Protein AF-J0DB60-F1 (afdb_monomer)

Nearest PDB structures (foldseek):
  7rto-assembly1_B  TM=2.222E-01  e=8.758E-01  Bluetongue virus (serotype 1 / isolate South Africa)
  5efi-assembly1_A  TM=2.006E-01  e=4.432E-01  Mus musculus
  4f7c-assembly1_A  TM=1.554E-01  e=3.337E-01  Bos taurus
  6tir-assembly1_A  TM=3.454E-01  e=7.154E+00  Homo sapiens
  5jdp-assembly1_A  TM=1.646E-01  e=2.575E+00  Homo sapiens

Structure (mmCIF, N/CA/C/O backbone):
data_AF-J0DB60-F1
#
_entry.id   AF-J0DB60-F1
#
loop_
_atom_site.group_PDB
_atom_site.id
_atom_site.type_symbol
_atom_site.label_atom_id
_atom_site.label_alt_id
_atom_site.label_comp_id
_atom_site.label_asym_id
_atom_site.label_entity_id
_atom_site.label_seq_id
_atom_site.pdbx_PDB_ins_code
_atom_site.Cartn_x
_atom_site.Cartn_y
_atom_site.Cartn_z
_atom_site.occupancy
_atom_site.B_iso_or_equiv
_atom_site.auth_seq_id
_atom_site.auth_comp_id
_atom_site.auth_asym_id
_atom_site.auth_atom_id
_atom_site.pdbx_PDB_model_num
ATOM 1 N N . MET A 1 1 ? 17.108 -10.908 -30.717 1.00 54.53 1 MET A N 1
ATOM 2 C CA . MET A 1 1 ? 16.671 -9.692 -30.003 1.00 54.53 1 MET A CA 1
ATOM 3 C C . MET A 1 1 ? 15.304 -9.874 -29.368 1.00 54.53 1 MET A C 1
ATOM 5 O O . MET A 1 1 ? 15.280 -9.860 -28.155 1.00 54.53 1 MET A O 1
ATOM 9 N N . LEU A 1 2 ? 14.248 -10.231 -30.114 1.00 53.31 2 LEU A N 1
ATOM 10 C CA . LEU A 1 2 ? 12.884 -10.436 -29.573 1.00 53.31 2 LEU A CA 1
ATOM 11 C C . LEU A 1 2 ? 12.760 -11.273 -28.276 1.00 53.31 2 LEU A C 1
ATOM 13 O O . LEU A 1 2 ? 11.864 -11.028 -27.481 1.00 53.31 2 LEU A O 1
ATOM 17 N N . GLY A 1 3 ? 13.632 -12.264 -28.049 1.00 56.34 3 GLY A N 1
ATOM 18 C CA . GLY A 1 3 ? 13.615 -13.074 -26.822 1.00 56.34 3 GLY A CA 1
ATOM 19 C C . GLY A 1 3 ? 14.187 -12.386 -25.571 1.00 56.34 3 GLY A C 1
ATOM 20 O O . GLY A 1 3 ? 13.764 -12.725 -24.473 1.00 56.34 3 GLY A O 1
ATOM 21 N N . LEU A 1 4 ? 15.113 -11.429 -25.727 1.00 59.81 4 LEU A N 1
ATOM 22 C CA . LEU A 1 4 ? 15.623 -10.610 -24.615 1.00 59.81 4 LEU A CA 1
ATOM 23 C C . LEU A 1 4 ? 14.549 -9.609 -24.169 1.00 59.81 4 LEU A C 1
ATOM 25 O O . LEU A 1 4 ? 14.253 -9.536 -22.983 1.00 59.81 4 LEU A O 1
ATOM 29 N N . ASP A 1 5 ? 13.854 -8.999 -25.132 1.00 69.94 5 ASP A N 1
ATOM 30 C CA . ASP A 1 5 ? 12.803 -8.011 -24.864 1.00 69.94 5 ASP A CA 1
ATOM 31 C C . ASP A 1 5 ? 11.635 -8.593 -24.034 1.00 69.94 5 ASP A C 1
ATOM 33 O O . ASP A 1 5 ? 11.020 -7.899 -23.227 1.00 69.94 5 ASP A O 1
ATOM 37 N N . GLY A 1 6 ? 11.326 -9.888 -24.189 1.00 78.75 6 GLY A N 1
ATOM 38 C CA . GLY A 1 6 ? 10.259 -10.549 -23.427 1.00 78.75 6 GLY A CA 1
ATOM 39 C C . GLY A 1 6 ? 10.580 -10.735 -21.940 1.00 78.75 6 GLY A C 1
ATOM 40 O O . GLY A 1 6 ? 9.697 -10.569 -21.094 1.00 78.75 6 GLY A O 1
ATOM 41 N N . ALA A 1 7 ? 11.837 -11.050 -21.610 1.00 80.50 7 ALA A N 1
ATOM 42 C CA . ALA A 1 7 ? 12.275 -11.184 -20.222 1.00 80.50 7 ALA A CA 1
ATOM 43 C C . ALA A 1 7 ? 12.234 -9.829 -19.499 1.00 80.50 7 ALA A C 1
ATOM 45 O O . ALA A 1 7 ? 11.812 -9.768 -18.346 1.00 80.50 7 ALA A O 1
ATOM 46 N N . ASP A 1 8 ? 12.570 -8.746 -20.201 1.00 78.75 8 ASP A N 1
ATOM 47 C CA . ASP A 1 8 ? 12.526 -7.383 -19.663 1.00 78.75 8 ASP A CA 1
ATOM 48 C C . ASP A 1 8 ? 11.110 -6.937 -19.359 1.00 78.75 8 ASP A C 1
ATOM 50 O O . ASP A 1 8 ? 10.836 -6.408 -18.283 1.00 78.75 8 ASP A O 1
ATOM 54 N N . VAL A 1 9 ? 10.191 -7.195 -20.292 1.00 84.19 9 VAL A N 1
ATOM 55 C CA . VAL A 1 9 ? 8.771 -6.901 -20.097 1.00 84.19 9 VAL A CA 1
ATOM 56 C C . VAL A 1 9 ? 8.244 -7.647 -18.875 1.00 84.19 9 VAL A C 1
ATOM 58 O O . VAL A 1 9 ? 7.569 -7.037 -18.050 1.00 84.19 9 VAL A O 1
ATOM 61 N N . ALA A 1 10 ? 8.589 -8.928 -18.709 1.00 87.69 10 ALA A N 1
ATOM 62 C CA . ALA A 1 10 ? 8.200 -9.691 -17.526 1.00 87.69 10 ALA A CA 1
ATOM 63 C C . ALA A 1 10 ? 8.826 -9.119 -16.240 1.00 87.69 10 ALA A C 1
ATOM 65 O O . ALA A 1 10 ? 8.129 -8.942 -15.241 1.00 87.69 10 ALA A O 1
ATOM 66 N N . TRP A 1 11 ? 10.118 -8.781 -16.260 1.00 87.62 11 TRP A N 1
ATOM 67 C CA . TRP A 1 11 ? 10.831 -8.247 -15.096 1.00 87.62 11 TRP A CA 1
ATOM 68 C C . TRP A 1 11 ? 10.251 -6.900 -14.645 1.00 87.62 11 TRP A C 1
ATOM 70 O O . TRP A 1 11 ? 9.947 -6.712 -13.461 1.00 87.62 11 TRP A O 1
ATOM 80 N N . ILE A 1 12 ? 10.038 -5.985 -15.595 1.00 87.50 12 ILE A N 1
ATOM 81 C CA . ILE A 1 12 ? 9.406 -4.679 -15.383 1.00 87.50 12 ILE A CA 1
ATOM 82 C C . ILE A 1 12 ? 7.962 -4.857 -14.923 1.00 87.50 12 ILE A C 1
ATOM 84 O O . ILE A 1 12 ? 7.533 -4.159 -14.008 1.00 87.50 12 ILE A O 1
ATOM 88 N N . TYR A 1 13 ? 7.215 -5.794 -15.510 1.00 90.12 13 TYR A N 1
ATOM 89 C CA . TYR A 1 13 ? 5.852 -6.094 -15.083 1.00 90.12 13 TYR A CA 1
ATOM 90 C C . TYR A 1 13 ? 5.815 -6.485 -13.606 1.00 90.12 13 TYR A C 1
ATOM 92 O O . TYR A 1 13 ? 5.066 -5.879 -12.848 1.00 90.12 13 TYR A O 1
ATOM 100 N N . TYR A 1 14 ? 6.658 -7.423 -13.165 1.00 90.94 14 TYR A N 1
ATOM 101 C CA . TYR A 1 14 ? 6.715 -7.813 -11.754 1.00 90.94 14 TYR A CA 1
ATOM 102 C C . TYR A 1 14 ? 7.201 -6.681 -10.849 1.00 90.94 14 TYR A C 1
ATOM 104 O O . TYR A 1 14 ? 6.702 -6.559 -9.735 1.00 90.94 14 TYR A O 1
ATOM 112 N N . TYR A 1 15 ? 8.120 -5.831 -11.319 1.00 88.69 15 TYR A N 1
ATOM 113 C CA . TYR A 1 15 ? 8.536 -4.630 -10.592 1.00 88.69 15 TYR A CA 1
ATOM 114 C C . TYR A 1 15 ? 7.350 -3.691 -10.366 1.00 88.69 15 TYR A C 1
ATOM 116 O O . TYR A 1 15 ? 6.965 -3.398 -9.237 1.00 88.69 15 TYR A O 1
ATOM 124 N N . VAL A 1 16 ? 6.720 -3.261 -11.452 1.00 87.75 16 VAL A N 1
ATOM 125 C CA . VAL A 1 16 ? 5.568 -2.366 -11.413 1.00 87.75 16 VAL A CA 1
ATOM 126 C C . VAL A 1 16 ? 4.448 -2.984 -10.585 1.00 87.75 16 VAL A C 1
ATOM 128 O O . VAL A 1 16 ? 3.897 -2.314 -9.718 1.00 87.75 16 VAL A O 1
ATOM 131 N N . HIS A 1 17 ? 4.140 -4.263 -10.799 1.00 88.38 17 HIS A N 1
ATOM 132 C CA . HIS A 1 17 ? 3.099 -4.974 -10.072 1.00 88.38 17 HIS A CA 1
ATOM 133 C C . HIS A 1 17 ? 3.394 -5.018 -8.571 1.00 88.38 17 HIS A C 1
ATOM 135 O O . HIS A 1 17 ? 2.557 -4.575 -7.797 1.00 88.38 17 HIS A O 1
ATOM 141 N N . ALA A 1 18 ? 4.586 -5.444 -8.150 1.00 86.81 18 ALA A N 1
ATOM 142 C CA . ALA A 1 18 ? 4.951 -5.527 -6.737 1.00 86.81 18 ALA A CA 1
ATOM 143 C C . ALA A 1 18 ? 4.997 -4.156 -6.037 1.00 86.81 18 ALA A C 1
ATOM 145 O O . ALA A 1 18 ? 4.586 -4.048 -4.883 1.00 86.81 18 ALA A O 1
ATOM 146 N N . GLY A 1 19 ? 5.441 -3.104 -6.735 1.00 83.69 19 GLY A N 1
ATOM 147 C CA . GLY A 1 19 ? 5.463 -1.739 -6.196 1.00 83.69 19 GLY A CA 1
ATOM 148 C C . GLY A 1 19 ? 4.087 -1.064 -6.137 1.00 83.69 19 GLY A C 1
ATOM 149 O O . GLY A 1 19 ? 3.893 -0.121 -5.375 1.00 83.69 19 GLY A O 1
ATOM 150 N N . THR A 1 20 ? 3.124 -1.533 -6.934 1.00 84.44 20 THR A N 1
ATOM 151 C CA . THR A 1 20 ? 1.757 -0.974 -7.004 1.00 84.44 20 THR A CA 1
ATOM 152 C C . THR A 1 20 ? 0.731 -1.834 -6.279 1.00 84.44 20 THR A C 1
ATOM 154 O O . THR A 1 20 ? -0.331 -1.333 -5.915 1.00 84.44 20 THR A O 1
ATOM 157 N N . HIS A 1 21 ? 1.067 -3.102 -6.035 1.00 84.62 21 HIS A N 1
ATOM 158 C CA . HIS A 1 21 ? 0.302 -4.115 -5.318 1.00 84.62 21 HIS A CA 1
ATOM 159 C C . HIS A 1 21 ? 1.184 -4.761 -4.235 1.00 84.62 21 HIS A C 1
ATOM 161 O O . HIS A 1 21 ? 1.531 -5.936 -4.344 1.00 84.62 21 HIS A O 1
ATOM 167 N N . PRO A 1 22 ? 1.552 -4.026 -3.167 1.00 79.25 22 PRO A N 1
ATOM 168 C CA . PRO A 1 22 ? 2.355 -4.563 -2.074 1.00 79.25 22 PRO A CA 1
ATOM 169 C C . PRO A 1 22 ? 1.744 -5.795 -1.401 1.00 79.25 22 PRO A C 1
ATOM 171 O O . PRO A 1 22 ? 2.489 -6.612 -0.880 1.00 79.25 22 PRO A O 1
ATOM 174 N N . ASN A 1 23 ? 0.421 -5.974 -1.472 1.00 83.56 23 ASN A N 1
ATOM 175 C CA . ASN A 1 23 ? -0.240 -7.186 -0.992 1.00 83.56 23 ASN A CA 1
ATOM 176 C C . ASN A 1 23 ? -1.147 -7.769 -2.085 1.00 83.56 23 ASN A C 1
ATOM 178 O O . ASN A 1 23 ? -1.659 -6.961 -2.866 1.00 83.56 23 ASN A O 1
ATOM 182 N N . PRO A 1 24 ? -1.448 -9.086 -2.101 1.00 84.38 24 PRO A N 1
ATOM 183 C CA . PRO A 1 24 ? -0.714 -10.102 -1.346 1.00 84.38 24 PRO A CA 1
ATOM 184 C C . PRO A 1 24 ? 0.738 -10.133 -1.820 1.00 84.38 24 PRO A C 1
ATOM 186 O O . PRO A 1 24 ? 1.010 -9.878 -2.997 1.00 84.38 24 PRO A O 1
ATOM 189 N N . ARG A 1 25 ? 1.670 -10.397 -0.908 1.00 82.94 25 ARG A N 1
ATOM 190 C CA . ARG A 1 25 ? 3.080 -10.432 -1.280 1.00 82.94 25 ARG A CA 1
ATO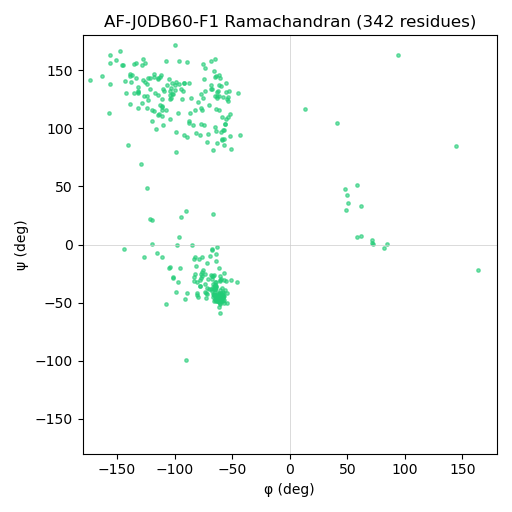M 191 C C . ARG A 1 25 ? 3.354 -11.632 -2.182 1.00 82.94 25 ARG A C 1
ATOM 193 O O . ARG A 1 25 ? 2.920 -12.751 -1.922 1.00 82.94 25 ARG A O 1
ATOM 200 N N . ILE A 1 26 ? 4.078 -11.384 -3.261 1.00 86.88 26 ILE A N 1
ATOM 201 C CA . ILE A 1 26 ? 4.636 -12.387 -4.166 1.00 86.88 26 ILE A CA 1
ATOM 202 C C . ILE A 1 26 ? 6.115 -12.604 -3.835 1.00 86.88 26 ILE A C 1
ATOM 204 O O . ILE A 1 26 ? 6.709 -11.836 -3.088 1.00 86.88 26 ILE A O 1
ATOM 208 N N . ALA A 1 27 ? 6.760 -13.606 -4.436 1.00 86.50 27 ALA A N 1
ATOM 209 C CA . ALA A 1 27 ? 8.173 -13.916 -4.175 1.00 86.50 27 ALA A CA 1
ATOM 210 C C . ALA A 1 27 ? 9.121 -12.699 -4.292 1.00 86.50 27 ALA A C 1
ATOM 212 O O . ALA A 1 27 ? 10.121 -12.619 -3.585 1.00 86.50 27 ALA A O 1
ATOM 213 N N . VAL A 1 28 ? 8.786 -11.734 -5.154 1.00 86.44 28 VAL A N 1
ATOM 214 C CA . VAL A 1 28 ? 9.570 -10.514 -5.401 1.00 86.44 28 VAL A CA 1
ATOM 215 C C . VAL A 1 28 ? 9.488 -9.493 -4.255 1.00 86.44 28 VAL A C 1
ATOM 217 O O . VAL A 1 28 ? 10.468 -8.804 -3.987 1.00 86.44 28 VAL A O 1
ATOM 220 N N . ASN A 1 29 ? 8.344 -9.388 -3.574 1.00 84.38 29 ASN A N 1
ATOM 221 C CA . ASN A 1 29 ? 8.111 -8.460 -2.457 1.00 84.38 29 ASN A CA 1
ATOM 222 C C . ASN A 1 29 ? 7.716 -9.181 -1.156 1.00 84.38 29 ASN A C 1
ATOM 224 O O . ASN A 1 29 ? 7.132 -8.566 -0.261 1.00 84.38 29 ASN A O 1
ATOM 228 N N . ALA A 1 30 ? 8.068 -10.469 -1.051 1.00 83.44 30 ALA A N 1
ATOM 229 C CA . ALA A 1 30 ? 7.851 -11.310 0.124 1.00 83.44 30 ALA A CA 1
ATOM 230 C C . ALA A 1 30 ? 8.449 -10.668 1.377 1.00 83.44 30 ALA A C 1
ATOM 232 O O . ALA A 1 30 ? 7.802 -10.623 2.414 1.00 83.44 30 ALA A O 1
ATOM 233 N N . THR A 1 31 ? 9.647 -10.097 1.240 1.00 83.00 31 THR A N 1
ATOM 234 C CA . THR A 1 31 ? 10.249 -9.214 2.236 1.00 83.00 31 THR A CA 1
ATOM 235 C C . THR A 1 31 ? 10.635 -7.897 1.581 1.00 83.00 31 THR A C 1
ATOM 237 O O . THR A 1 31 ? 10.895 -7.816 0.374 1.00 83.00 31 THR A O 1
ATOM 240 N N . HIS A 1 32 ? 10.730 -6.843 2.381 1.00 78.56 32 HIS A N 1
ATOM 241 C CA . HIS A 1 32 ? 11.179 -5.549 1.878 1.00 78.56 32 HIS A CA 1
ATOM 242 C C . HIS A 1 32 ? 12.644 -5.577 1.404 1.00 78.56 32 HIS A C 1
ATOM 244 O O . HIS A 1 32 ? 12.998 -4.931 0.416 1.00 78.56 32 HIS A O 1
ATOM 250 N N . GLN A 1 33 ? 13.496 -6.395 2.030 1.00 83.31 33 GLN A N 1
ATOM 251 C CA . GLN A 1 33 ? 14.867 -6.604 1.560 1.00 83.31 33 GLN A CA 1
ATOM 252 C C . GLN A 1 33 ? 14.914 -7.294 0.186 1.00 83.31 33 GLN A C 1
ATOM 254 O O . GLN A 1 33 ? 15.735 -6.918 -0.660 1.00 83.31 33 GLN A O 1
ATOM 259 N N . ALA A 1 34 ? 14.021 -8.260 -0.063 1.00 86.31 34 ALA A N 1
ATOM 260 C CA . ALA A 1 34 ? 13.881 -8.887 -1.375 1.00 86.31 34 ALA A CA 1
ATOM 261 C C . ALA A 1 34 ? 13.447 -7.855 -2.425 1.00 86.31 34 ALA A C 1
ATOM 263 O O . ALA A 1 34 ? 14.074 -7.759 -3.482 1.00 86.31 34 ALA A O 1
ATOM 264 N N . TRP A 1 35 ? 12.473 -7.004 -2.088 1.00 86.44 35 TRP A N 1
ATOM 265 C CA . TRP A 1 35 ? 12.012 -5.925 -2.961 1.00 86.44 35 TRP A CA 1
ATOM 266 C C . TRP A 1 35 ? 13.125 -4.927 -3.315 1.00 86.44 35 TRP A C 1
ATOM 268 O O . TRP A 1 35 ? 13.357 -4.650 -4.495 1.00 86.44 35 TRP A O 1
ATOM 278 N N . LYS A 1 36 ? 13.880 -4.434 -2.321 1.00 86.69 36 LYS A N 1
ATOM 279 C CA . LYS A 1 36 ? 15.032 -3.534 -2.533 1.00 86.69 36 LYS A CA 1
ATOM 280 C C . LYS A 1 36 ? 16.097 -4.165 -3.435 1.00 86.69 36 LYS A C 1
ATOM 282 O O . LYS A 1 36 ? 16.601 -3.510 -4.354 1.00 86.69 36 LYS A O 1
ATOM 287 N N . THR A 1 37 ? 16.417 -5.439 -3.205 1.00 89.50 37 THR A N 1
ATOM 288 C CA . THR A 1 37 ? 17.391 -6.188 -4.017 1.00 89.50 37 THR A CA 1
ATOM 289 C C . THR A 1 37 ? 16.897 -6.360 -5.454 1.00 89.50 37 THR A C 1
ATOM 291 O O . THR A 1 37 ? 17.655 -6.134 -6.400 1.00 89.50 37 THR A O 1
ATOM 294 N N . TYR A 1 38 ? 15.619 -6.698 -5.636 1.00 90.19 38 TYR A N 1
ATOM 295 C CA . TYR A 1 38 ? 15.005 -6.859 -6.951 1.00 90.19 38 TYR A CA 1
ATOM 296 C C . TYR A 1 38 ? 14.964 -5.540 -7.731 1.00 90.19 38 TYR A C 1
ATOM 298 O O . TYR A 1 38 ? 15.383 -5.496 -8.887 1.00 90.19 38 TYR A O 1
ATOM 306 N N . SER A 1 39 ? 14.533 -4.457 -7.077 1.00 87.50 39 SER A N 1
ATOM 307 C CA . SER A 1 39 ? 14.538 -3.093 -7.618 1.00 87.50 39 SER A CA 1
ATOM 308 C C . SER A 1 39 ? 15.937 -2.692 -8.092 1.00 87.50 39 SER A C 1
ATOM 310 O O . SER A 1 39 ? 16.123 -2.312 -9.244 1.00 87.50 39 SER A O 1
ATOM 312 N N . SER A 1 40 ? 16.954 -2.871 -7.243 1.00 89.75 40 SER A N 1
ATOM 313 C CA . SER A 1 40 ? 18.348 -2.553 -7.590 1.00 89.75 40 SER A CA 1
ATOM 314 C C . SER A 1 40 ? 18.851 -3.379 -8.779 1.00 89.75 40 SER A C 1
ATOM 316 O O . SER A 1 40 ? 19.492 -2.845 -9.684 1.00 89.75 40 SER A O 1
ATOM 318 N N . SER A 1 41 ? 18.516 -4.673 -8.811 1.00 91.00 41 SER A N 1
ATOM 319 C CA . SER A 1 41 ? 18.900 -5.581 -9.898 1.00 91.00 41 SER A CA 1
ATOM 320 C C . SER A 1 41 ? 18.259 -5.189 -11.230 1.00 91.00 41 SER A C 1
ATOM 322 O O . SER A 1 41 ? 18.937 -5.229 -12.255 1.00 91.00 41 SER A O 1
ATOM 324 N N . LEU A 1 42 ? 16.996 -4.744 -11.219 1.00 90.06 42 LEU A N 1
ATOM 325 C CA . LEU A 1 42 ? 16.303 -4.235 -12.406 1.00 90.06 42 LEU A CA 1
ATOM 326 C C . LEU A 1 42 ? 17.052 -3.045 -13.024 1.00 90.06 42 LEU A C 1
ATOM 328 O O . LEU A 1 42 ? 17.250 -3.018 -14.236 1.00 90.06 42 LEU A O 1
ATOM 332 N N . TYR A 1 43 ? 17.504 -2.082 -12.212 1.00 88.81 43 TYR A N 1
ATOM 333 C CA . TYR A 1 43 ? 18.239 -0.916 -12.722 1.00 88.81 43 TYR A CA 1
ATOM 334 C C . TYR A 1 43 ? 19.602 -1.290 -13.309 1.00 88.81 43 TYR A C 1
ATOM 336 O O . TYR A 1 43 ? 19.967 -0.799 -14.378 1.00 88.81 43 TYR A O 1
ATOM 344 N N . ILE A 1 44 ? 20.342 -2.179 -12.640 1.00 90.94 44 ILE A N 1
ATOM 345 C CA . ILE A 1 44 ? 21.631 -2.678 -13.141 1.00 90.94 44 ILE A CA 1
ATOM 346 C C . ILE A 1 44 ? 21.425 -3.410 -14.471 1.00 90.94 44 ILE A C 1
ATOM 348 O O . ILE A 1 44 ? 22.143 -3.157 -15.439 1.00 90.94 44 ILE A O 1
ATOM 352 N N . PHE A 1 45 ? 20.419 -4.281 -14.536 1.00 90.38 45 PHE A N 1
ATOM 353 C CA . PHE A 1 45 ? 20.102 -5.035 -15.740 1.00 90.38 45 PHE A CA 1
ATOM 354 C C . PHE A 1 45 ? 19.684 -4.111 -16.892 1.00 90.38 45 PHE A C 1
ATOM 356 O O . PHE A 1 45 ? 20.243 -4.203 -17.985 1.00 90.38 45 PHE A O 1
ATOM 363 N N . GLY A 1 46 ? 18.772 -3.166 -16.637 1.00 88.56 46 GLY A N 1
ATOM 364 C CA . GLY A 1 46 ? 18.330 -2.181 -17.625 1.00 88.56 46 GLY A CA 1
ATOM 365 C C . GLY A 1 46 ? 19.483 -1.332 -18.167 1.00 88.56 46 GLY A C 1
ATOM 366 O O . GLY A 1 46 ? 19.536 -1.062 -19.367 1.00 88.56 46 GLY A O 1
ATOM 367 N N . PHE A 1 47 ? 20.455 -0.976 -17.319 1.00 90.25 47 PHE A N 1
ATOM 368 C CA . PHE A 1 47 ? 21.671 -0.282 -17.749 1.00 90.25 47 PHE A CA 1
ATOM 369 C C . PHE A 1 47 ? 22.545 -1.146 -18.669 1.00 90.25 47 PHE A C 1
ATOM 371 O O . PHE A 1 47 ? 22.951 -0.687 -19.738 1.00 90.25 47 PHE A O 1
ATOM 378 N N . ILE A 1 48 ? 22.814 -2.399 -18.286 1.00 91.00 48 ILE A N 1
ATOM 379 C CA . ILE A 1 48 ? 23.632 -3.326 -19.085 1.00 91.00 48 ILE A CA 1
ATOM 380 C C . ILE A 1 48 ? 22.979 -3.581 -20.446 1.00 91.00 48 ILE A C 1
ATOM 382 O O . ILE A 1 48 ? 23.655 -3.519 -21.476 1.00 91.00 48 ILE A O 1
ATOM 386 N N . LEU A 1 49 ? 21.668 -3.825 -20.467 1.00 88.56 49 LEU A N 1
ATOM 387 C CA . LEU A 1 49 ? 20.927 -4.055 -21.700 1.00 88.56 49 LEU A CA 1
ATOM 388 C C . LEU A 1 49 ? 20.899 -2.807 -22.587 1.00 88.56 49 LEU A C 1
ATOM 390 O O . LEU A 1 49 ? 21.136 -2.905 -23.791 1.00 88.56 49 LEU A O 1
ATOM 394 N N . GLY A 1 50 ? 20.660 -1.632 -22.001 1.00 88.56 50 GLY A N 1
ATOM 395 C CA . GLY A 1 50 ? 20.698 -0.367 -22.727 1.00 88.56 50 GLY A CA 1
ATOM 396 C C . GLY A 1 50 ? 22.062 -0.114 -23.373 1.00 88.56 50 GLY A C 1
ATOM 397 O O . GLY A 1 50 ? 22.136 0.231 -24.554 1.00 88.56 50 GLY A O 1
ATOM 398 N N . ALA A 1 51 ? 23.151 -0.376 -22.641 1.00 91.25 51 ALA A N 1
ATOM 399 C CA . ALA A 1 51 ? 24.513 -0.283 -23.161 1.00 91.25 51 ALA A CA 1
ATOM 400 C C . ALA A 1 51 ? 24.779 -1.300 -24.284 1.00 91.25 51 ALA A C 1
ATOM 402 O O . ALA A 1 51 ? 25.348 -0.944 -25.317 1.00 91.25 51 ALA A O 1
ATOM 403 N N . TYR A 1 52 ? 24.330 -2.548 -24.121 1.00 91.06 52 TYR A N 1
ATOM 404 C CA . TYR A 1 52 ? 24.442 -3.579 -25.153 1.00 91.06 52 TYR A CA 1
ATOM 405 C C . TYR A 1 52 ? 23.700 -3.185 -26.438 1.00 91.06 52 TYR A C 1
ATOM 407 O O . TYR A 1 52 ? 24.276 -3.253 -27.527 1.00 91.06 52 TYR A O 1
ATOM 415 N N . ASN A 1 53 ? 22.457 -2.710 -26.316 1.00 89.56 53 ASN A N 1
ATOM 416 C CA . ASN A 1 53 ? 21.655 -2.235 -27.442 1.00 89.56 53 ASN A CA 1
ATOM 417 C C . ASN A 1 53 ? 22.328 -1.044 -28.133 1.00 89.56 53 ASN A C 1
ATOM 419 O O . ASN A 1 53 ? 22.444 -1.040 -29.360 1.00 89.56 53 ASN A O 1
ATOM 423 N N . ALA A 1 54 ? 22.855 -0.083 -27.370 1.00 90.06 54 ALA A N 1
ATOM 424 C CA . ALA A 1 54 ? 23.581 1.054 -27.927 1.00 90.06 54 ALA A CA 1
ATOM 425 C C . ALA A 1 54 ? 24.810 0.604 -28.734 1.00 90.06 54 ALA A C 1
ATOM 427 O O . ALA A 1 54 ? 24.985 1.037 -29.873 1.00 90.06 54 ALA A O 1
ATOM 428 N N . ILE A 1 55 ? 25.625 -0.309 -28.192 1.00 93.00 55 ILE A N 1
ATOM 429 C CA . ILE A 1 55 ? 26.792 -0.866 -28.893 1.00 93.00 55 ILE A CA 1
ATOM 430 C C . ILE A 1 55 ? 26.356 -1.593 -30.169 1.00 93.00 55 ILE A C 1
ATOM 432 O O . ILE A 1 55 ? 26.942 -1.365 -31.227 1.00 93.00 55 ILE A O 1
ATOM 436 N N . PHE A 1 56 ? 25.317 -2.430 -30.100 1.00 91.50 56 PHE A N 1
ATOM 437 C CA . PHE A 1 56 ? 24.785 -3.139 -31.264 1.00 91.50 56 PHE A CA 1
ATOM 438 C C . PHE A 1 56 ? 24.372 -2.170 -32.379 1.00 91.50 56 PHE A C 1
ATOM 440 O O . PHE A 1 56 ? 24.773 -2.353 -33.529 1.00 91.50 56 PHE A O 1
ATOM 447 N N . TRP A 1 57 ? 23.625 -1.114 -32.048 1.00 90.50 57 TRP A N 1
ATOM 448 C CA . TRP A 1 57 ? 23.187 -0.114 -33.023 1.00 90.50 57 TRP A CA 1
ATOM 449 C C . TRP A 1 57 ? 24.348 0.712 -33.581 1.00 90.50 57 TRP A C 1
ATOM 451 O O . TRP A 1 57 ? 24.398 0.947 -34.789 1.00 90.50 57 TRP A O 1
ATOM 461 N N . ILE A 1 58 ? 25.319 1.093 -32.745 1.00 90.31 58 ILE A N 1
ATOM 462 C CA . ILE A 1 58 ? 26.549 1.761 -33.191 1.00 90.31 58 ILE A CA 1
ATOM 463 C C . ILE A 1 58 ? 27.285 0.878 -34.206 1.00 90.31 58 ILE A C 1
ATOM 465 O O . ILE A 1 58 ? 27.627 1.348 -35.289 1.00 90.31 58 ILE A O 1
ATOM 469 N N . LEU A 1 59 ? 27.474 -0.411 -33.908 1.00 91.00 59 LEU A N 1
ATOM 470 C CA . LEU A 1 59 ? 28.118 -1.354 -34.826 1.00 91.00 59 LEU A CA 1
ATOM 471 C C . LEU A 1 59 ? 27.300 -1.564 -36.108 1.00 91.00 59 LEU A C 1
ATOM 473 O O . LEU A 1 59 ? 27.880 -1.629 -37.190 1.00 91.00 59 LEU A O 1
ATOM 477 N N . PHE A 1 60 ? 25.969 -1.628 -36.012 1.00 88.19 60 PHE A N 1
ATOM 478 C CA . PHE A 1 60 ? 25.077 -1.757 -37.165 1.00 88.19 60 PHE A CA 1
ATOM 479 C C . PHE A 1 60 ? 25.209 -0.567 -38.126 1.00 88.19 60 PHE A C 1
ATOM 481 O O . PHE A 1 60 ? 25.348 -0.768 -39.333 1.00 88.19 60 PHE A O 1
ATOM 488 N N . PHE A 1 61 ? 25.221 0.664 -37.603 1.00 86.69 61 PHE A N 1
ATOM 489 C CA . PHE A 1 61 ? 25.334 1.875 -38.421 1.00 86.69 61 PHE A CA 1
ATOM 490 C C . PHE A 1 61 ? 26.762 2.162 -38.905 1.00 86.69 61 PHE A C 1
ATOM 492 O O . PHE A 1 61 ? 26.926 2.717 -39.992 1.00 86.69 61 PHE A O 1
ATOM 499 N N . LEU A 1 62 ? 27.791 1.783 -38.137 1.00 86.56 62 LEU A N 1
ATOM 500 C CA . LEU A 1 62 ? 29.196 1.947 -38.530 1.00 86.56 62 LEU A CA 1
ATOM 501 C C . LEU A 1 62 ? 29.695 0.847 -39.470 1.00 86.56 62 LEU A C 1
ATOM 503 O O . LEU A 1 62 ? 30.715 1.044 -40.131 1.00 86.56 62 LEU A O 1
ATOM 507 N N . SER A 1 63 ? 29.015 -0.302 -39.543 1.00 85.19 63 SER A N 1
ATOM 508 C CA . SER A 1 63 ? 29.451 -1.415 -40.381 1.00 85.19 63 SER A CA 1
ATOM 509 C C . SER A 1 63 ? 29.485 -1.006 -41.864 1.00 85.19 63 SER A C 1
ATOM 511 O O . SER A 1 63 ? 28.436 -0.781 -42.479 1.00 85.19 63 SER A O 1
ATOM 513 N N . PRO A 1 64 ? 30.669 -0.990 -42.510 1.00 71.06 64 PRO A N 1
ATOM 514 C CA . PRO A 1 64 ? 30.787 -0.728 -43.947 1.00 71.06 64 PRO A CA 1
ATOM 515 C C . PRO A 1 64 ? 30.174 -1.853 -44.805 1.00 71.06 64 PRO A C 1
ATOM 517 O O . PRO A 1 64 ? 30.105 -1.734 -46.032 1.00 71.06 64 PRO A O 1
ATOM 520 N N . TYR A 1 65 ? 29.722 -2.938 -44.163 1.00 55.41 65 TYR A N 1
ATOM 521 C CA . TYR A 1 65 ? 29.026 -4.081 -44.751 1.00 55.41 65 TYR A CA 1
ATOM 522 C C . TYR A 1 65 ? 27.498 -3.965 -44.685 1.00 55.41 65 TYR A C 1
ATOM 524 O O . TYR A 1 65 ? 26.816 -4.988 -44.770 1.00 55.41 65 TYR A O 1
ATOM 532 N N . GLY A 1 66 ? 26.931 -2.755 -44.584 1.00 57.97 66 GLY A N 1
ATOM 533 C CA . GLY A 1 66 ? 25.515 -2.556 -44.917 1.00 57.97 66 GLY A CA 1
ATOM 534 C C . GLY A 1 66 ? 25.221 -3.283 -46.234 1.00 57.97 66 GLY A C 1
ATOM 535 O O . GLY A 1 66 ? 26.039 -3.153 -47.148 1.00 57.97 66 GLY A O 1
ATOM 536 N N . PRO A 1 67 ? 24.160 -4.113 -46.305 1.00 54.38 67 PRO A N 1
ATOM 537 C CA . PRO A 1 67 ? 24.069 -5.296 -47.157 1.00 54.38 67 PRO A CA 1
ATOM 538 C C . PRO A 1 67 ? 24.610 -5.000 -48.548 1.00 54.38 67 PRO A C 1
ATOM 540 O O . PRO A 1 67 ? 23.911 -4.456 -49.410 1.00 54.38 67 PRO A O 1
ATOM 543 N N . ARG A 1 68 ? 25.897 -5.316 -48.752 1.00 52.84 68 ARG A N 1
ATOM 544 C CA . ARG A 1 68 ? 26.514 -5.252 -50.067 1.00 52.84 68 ARG A CA 1
ATOM 545 C C . ARG A 1 68 ? 25.764 -6.306 -50.837 1.00 52.84 68 ARG A C 1
ATOM 547 O O . ARG A 1 68 ? 26.009 -7.497 -50.669 1.00 52.84 68 ARG A O 1
ATOM 554 N N . ARG A 1 69 ? 24.806 -5.867 -51.655 1.00 52.97 69 ARG A N 1
ATOM 555 C CA . ARG A 1 69 ? 24.290 -6.714 -52.714 1.00 52.97 69 ARG A CA 1
ATOM 556 C C . ARG A 1 69 ? 25.536 -7.132 -53.463 1.00 52.97 69 ARG A C 1
ATOM 558 O O . ARG A 1 69 ? 26.183 -6.302 -54.099 1.00 52.97 69 ARG A O 1
ATOM 565 N N . HIS A 1 70 ? 25.888 -8.404 -53.342 1.00 50.09 70 HIS A N 1
ATOM 566 C CA . HIS A 1 70 ? 26.601 -9.077 -54.396 1.00 50.09 70 HIS A CA 1
ATOM 567 C C . HIS A 1 70 ? 25.693 -8.914 -55.613 1.00 50.09 70 HIS A C 1
ATOM 569 O O . HIS A 1 70 ? 24.817 -9.730 -55.874 1.00 50.09 70 HIS A O 1
ATOM 575 N N . THR A 1 71 ? 25.826 -7.790 -56.319 1.00 57.69 71 THR A N 1
ATOM 576 C CA . THR A 1 71 ? 25.548 -7.740 -57.739 1.00 57.69 71 THR A CA 1
ATOM 577 C C . THR A 1 71 ? 26.509 -8.762 -58.290 1.00 57.69 71 THR A C 1
ATOM 579 O O . THR A 1 71 ? 27.675 -8.466 -58.545 1.00 57.69 71 THR A O 1
ATOM 582 N N . THR A 1 72 ? 26.037 -10.005 -58.354 1.00 55.66 72 THR A N 1
ATOM 583 C CA . THR A 1 72 ? 26.542 -11.022 -59.248 1.00 55.66 72 THR A CA 1
ATOM 584 C C . THR A 1 72 ? 26.509 -10.330 -60.591 1.00 55.66 72 THR A C 1
ATOM 586 O O . THR A 1 72 ? 25.468 -10.207 -61.235 1.00 55.66 72 THR A O 1
ATOM 589 N N . GLN A 1 73 ? 27.641 -9.738 -60.950 1.00 51.47 73 GLN A N 1
ATOM 590 C CA . GLN A 1 73 ? 27.911 -9.303 -62.292 1.00 51.47 73 GLN A CA 1
ATOM 591 C C . GLN A 1 73 ? 27.908 -10.627 -63.048 1.00 51.47 73 GLN A C 1
ATOM 593 O O . GLN A 1 73 ? 28.914 -11.332 -63.092 1.00 51.47 73 GLN A O 1
ATOM 598 N N . MET A 1 74 ? 26.725 -11.056 -63.504 1.00 51.28 74 MET A N 1
ATOM 599 C CA . MET A 1 74 ? 26.618 -12.120 -64.480 1.00 51.28 74 MET A CA 1
ATOM 600 C C . MET A 1 74 ? 27.423 -11.592 -65.649 1.00 51.28 74 MET A C 1
ATOM 602 O O . MET A 1 74 ? 26.974 -10.720 -66.393 1.00 51.28 74 MET A O 1
ATOM 606 N N . SER A 1 75 ? 28.668 -12.055 -65.716 1.00 52.84 75 SER A N 1
ATOM 607 C CA . SER A 1 75 ? 29.539 -11.920 -66.858 1.00 52.84 75 SER A CA 1
ATOM 608 C C . SER A 1 75 ? 28.778 -12.564 -68.003 1.00 52.84 75 SER A C 1
ATOM 610 O O . SER A 1 75 ? 28.800 -13.778 -68.202 1.00 52.84 75 SER A O 1
ATOM 612 N N . ARG A 1 76 ? 27.999 -11.738 -68.704 1.00 53.00 76 ARG A N 1
ATOM 613 C CA . ARG A 1 76 ? 27.424 -12.046 -70.001 1.00 53.00 76 ARG A CA 1
ATOM 614 C C . ARG A 1 76 ? 28.638 -12.142 -70.918 1.00 53.00 76 ARG A C 1
ATOM 616 O O . ARG A 1 76 ? 29.019 -11.171 -71.563 1.00 53.00 76 ARG A O 1
ATOM 623 N N . LYS A 1 77 ? 29.312 -13.296 -70.899 1.00 52.72 77 LYS A N 1
ATOM 624 C CA . LYS A 1 77 ? 30.233 -13.682 -71.962 1.00 52.72 77 LYS A CA 1
ATOM 625 C C . LYS A 1 77 ? 29.401 -13.635 -73.233 1.00 52.72 77 LYS A C 1
ATOM 627 O O . LYS A 1 77 ? 28.522 -14.468 -73.437 1.00 52.72 77 LYS A O 1
ATOM 632 N N . GLY A 1 78 ? 29.610 -12.581 -74.014 1.00 48.66 78 GLY A N 1
ATOM 633 C CA . GLY A 1 78 ? 28.999 -12.426 -75.317 1.00 48.66 78 GLY A CA 1
ATOM 634 C C . GLY A 1 78 ? 29.413 -13.605 -76.180 1.00 48.66 78 GLY A C 1
ATOM 635 O O . GLY A 1 78 ? 30.571 -13.715 -76.572 1.00 48.66 78 GLY A O 1
ATOM 636 N N . VAL A 1 79 ? 28.465 -14.490 -76.468 1.00 56.88 79 VAL A N 1
ATOM 637 C CA . VAL A 1 79 ? 28.550 -15.337 -77.650 1.00 56.88 79 VAL A CA 1
ATOM 638 C C . VAL A 1 79 ? 28.237 -14.412 -78.820 1.00 56.88 79 VAL A C 1
ATOM 640 O O . VAL A 1 79 ? 27.093 -14.007 -79.018 1.00 56.88 79 VAL A O 1
ATOM 643 N N . ILE A 1 80 ? 29.279 -14.006 -79.543 1.00 54.56 80 ILE A N 1
ATOM 644 C CA . ILE A 1 80 ? 29.153 -13.279 -80.806 1.00 54.56 80 ILE A CA 1
ATOM 645 C C . ILE A 1 80 ? 28.622 -14.283 -81.833 1.00 54.56 80 ILE A C 1
ATOM 647 O O . ILE A 1 80 ? 29.389 -15.039 -82.424 1.00 54.56 80 ILE A O 1
ATOM 651 N N . VAL A 1 81 ? 27.305 -14.314 -82.036 1.00 53.16 81 VAL A N 1
ATOM 652 C CA . VAL A 1 81 ? 26.713 -14.963 -83.211 1.00 53.16 81 VAL A CA 1
ATOM 653 C C . VAL A 1 81 ? 26.755 -13.948 -84.346 1.00 53.16 81 VAL A C 1
ATOM 655 O O . VAL A 1 81 ? 25.979 -12.996 -84.389 1.00 53.16 81 VAL A O 1
ATOM 658 N N . ARG A 1 82 ? 27.717 -14.128 -85.251 1.00 50.72 82 ARG A N 1
ATOM 659 C CA . ARG A 1 82 ? 27.815 -13.387 -86.509 1.00 50.72 82 ARG A CA 1
ATOM 660 C C . ARG A 1 82 ? 26.778 -13.984 -87.461 1.00 50.72 82 ARG A C 1
ATOM 662 O O . ARG A 1 82 ? 26.986 -15.080 -87.969 1.00 50.72 82 ARG A O 1
ATOM 669 N N . SER A 1 83 ? 25.659 -13.296 -87.671 1.00 46.72 83 SER A N 1
ATOM 670 C CA . SER A 1 83 ? 24.698 -13.653 -88.716 1.00 46.72 83 SER A CA 1
ATOM 671 C C . SER A 1 83 ? 24.669 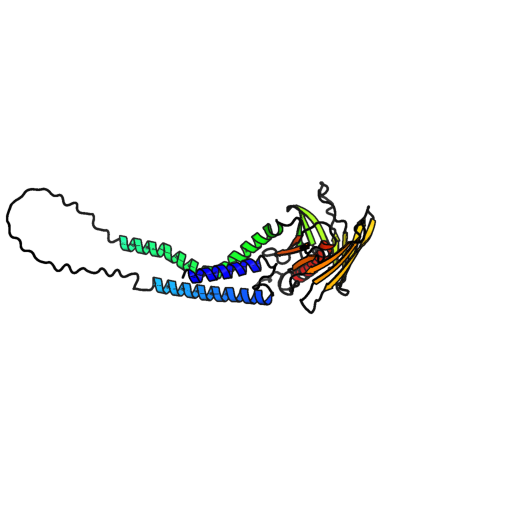-12.536 -89.752 1.00 46.72 83 SER A C 1
ATOM 673 O O . SER A 1 83 ? 24.311 -11.397 -89.460 1.00 46.72 83 SER A O 1
ATOM 675 N N . THR A 1 84 ? 25.164 -12.857 -90.942 1.00 51.12 84 THR A N 1
ATOM 676 C CA . THR A 1 84 ? 25.104 -12.035 -92.146 1.00 51.12 84 THR A CA 1
ATOM 677 C C . THR A 1 84 ? 23.793 -12.317 -92.864 1.00 51.12 84 THR A C 1
ATOM 679 O O . THR A 1 84 ? 23.630 -13.400 -93.420 1.00 51.12 84 THR A O 1
ATOM 682 N N . SER A 1 85 ? 22.894 -11.341 -92.920 1.00 43.62 85 SER A N 1
ATOM 683 C CA . SER A 1 85 ? 21.898 -11.265 -93.988 1.00 43.62 85 SER A CA 1
ATOM 684 C C . SER A 1 85 ? 21.416 -9.827 -94.133 1.00 43.62 85 SER A C 1
ATOM 686 O O . SER A 1 85 ? 20.795 -9.263 -93.236 1.00 43.62 85 SER A O 1
ATOM 688 N N . SER A 1 86 ? 21.757 -9.248 -95.276 1.00 59.38 86 SER A N 1
ATOM 689 C CA . SER A 1 86 ? 21.223 -8.011 -95.829 1.00 59.38 86 SER A CA 1
ATOM 690 C C . SER A 1 86 ? 19.727 -8.134 -96.110 1.00 59.38 86 SER A C 1
ATOM 692 O O . SER A 1 86 ? 19.340 -9.083 -96.788 1.00 59.38 86 SER A O 1
ATOM 694 N N . LEU A 1 87 ? 18.929 -7.158 -95.675 1.00 47.97 87 LEU A N 1
ATOM 695 C CA . LEU A 1 87 ? 17.660 -6.742 -96.291 1.00 47.97 87 LEU A CA 1
ATOM 696 C C . LEU A 1 87 ? 17.288 -5.342 -95.754 1.00 47.97 87 LEU A C 1
ATOM 698 O O . LEU A 1 87 ? 17.625 -5.041 -94.605 1.00 47.97 87 LEU A O 1
ATOM 702 N N . PRO A 1 88 ? 16.674 -4.474 -96.578 1.00 56.53 88 PRO A N 1
ATOM 703 C CA . PRO A 1 88 ? 16.464 -3.071 -96.254 1.00 56.53 88 PRO A CA 1
ATOM 704 C C . PRO A 1 88 ? 15.137 -2.823 -95.523 1.00 56.53 88 PRO A C 1
ATOM 706 O O . PRO A 1 88 ? 14.212 -3.626 -95.605 1.00 56.53 88 PRO A O 1
ATOM 709 N N . GLU A 1 89 ? 15.132 -1.693 -94.810 1.00 51.25 89 GLU A N 1
ATOM 710 C CA . GLU A 1 89 ? 14.011 -0.824 -94.416 1.00 51.25 89 GLU A CA 1
ATOM 711 C C . GLU A 1 89 ? 12.589 -1.381 -94.583 1.00 51.25 89 GLU A C 1
ATOM 713 O O . GLU A 1 89 ? 12.114 -1.548 -95.698 1.00 51.25 89 GLU A O 1
ATOM 718 N N . ASP A 1 90 ? 11.859 -1.543 -93.478 1.00 47.22 90 ASP A N 1
ATOM 719 C CA . ASP A 1 90 ? 10.853 -0.548 -93.080 1.00 47.22 90 ASP A CA 1
ATOM 720 C C . ASP A 1 90 ? 10.275 -0.904 -91.700 1.00 47.22 90 ASP A C 1
ATOM 722 O O . ASP A 1 90 ? 10.060 -2.075 -91.381 1.00 47.22 90 ASP A O 1
ATOM 726 N N . GLY A 1 91 ? 10.019 0.096 -90.859 1.00 47.59 91 GLY A N 1
ATOM 727 C CA . GLY A 1 91 ? 9.385 -0.139 -89.560 1.00 47.59 91 GLY A CA 1
ATOM 728 C C . GLY A 1 91 ? 9.885 0.769 -88.452 1.00 47.59 91 GLY A C 1
ATOM 729 O O . GLY A 1 91 ? 10.732 0.395 -87.645 1.00 47.59 91 GLY A O 1
ATOM 730 N N . SER A 1 92 ? 9.283 1.954 -88.388 1.00 52.94 92 SER A N 1
ATOM 731 C CA . SER A 1 92 ? 9.297 2.891 -87.264 1.00 52.94 92 SER A CA 1
ATOM 732 C C . SER A 1 92 ? 8.918 2.207 -85.936 1.00 52.94 92 SER A C 1
ATOM 734 O O . SER A 1 92 ? 7.780 2.267 -85.473 1.00 52.94 92 SER A O 1
ATOM 736 N N . GLN A 1 93 ? 9.880 1.549 -85.291 1.00 52.56 93 GLN A N 1
ATOM 737 C CA . GLN A 1 93 ? 9.807 1.193 -83.880 1.00 52.56 93 GLN A CA 1
ATOM 738 C C . GLN A 1 93 ? 10.398 2.354 -83.086 1.00 52.56 93 GLN A C 1
ATOM 740 O O . GLN A 1 93 ? 11.603 2.431 -82.849 1.00 52.56 93 GLN A O 1
ATOM 745 N N . LYS A 1 94 ? 9.526 3.279 -82.663 1.00 54.91 94 LYS A N 1
ATOM 746 C CA . LYS A 1 94 ? 9.821 4.210 -81.570 1.00 54.91 94 LYS A CA 1
ATOM 747 C C . LYS A 1 94 ? 10.122 3.375 -80.327 1.00 54.91 94 LYS A C 1
ATOM 749 O O . LYS A 1 94 ? 9.216 3.003 -79.586 1.00 54.91 94 LYS A O 1
ATOM 754 N N . ALA A 1 95 ? 11.395 3.044 -80.133 1.00 56.97 95 ALA A N 1
ATOM 755 C CA . ALA A 1 95 ? 11.890 2.466 -78.901 1.00 56.97 95 ALA A CA 1
ATOM 756 C C . ALA A 1 95 ? 11.503 3.428 -77.774 1.00 56.97 95 ALA A C 1
ATOM 758 O O . ALA A 1 95 ? 12.029 4.537 -77.692 1.00 56.97 95 ALA A O 1
ATOM 759 N N . ALA A 1 96 ? 10.526 3.031 -76.958 1.00 58.50 96 ALA A N 1
ATOM 760 C CA . ALA A 1 96 ? 10.162 3.746 -75.750 1.00 58.50 96 ALA A CA 1
ATOM 761 C C . ALA A 1 96 ? 11.406 3.773 -74.857 1.00 58.50 96 ALA A C 1
ATOM 763 O O . ALA A 1 96 ? 11.739 2.791 -74.190 1.00 58.50 96 ALA A O 1
ATOM 764 N N . SER A 1 97 ? 12.146 4.878 -74.923 1.00 54.97 97 SER A N 1
ATOM 765 C CA . SER A 1 97 ? 13.277 5.143 -74.053 1.00 54.97 97 SER A CA 1
ATOM 766 C C . SER A 1 97 ? 12.715 5.259 -72.644 1.00 54.97 97 SER A C 1
ATOM 768 O O . SER A 1 97 ? 12.149 6.288 -72.272 1.00 54.97 97 SER A O 1
ATOM 770 N N . TRP A 1 98 ? 12.802 4.172 -71.882 1.00 58.66 98 TRP A N 1
ATOM 771 C CA . TRP A 1 98 ? 12.501 4.199 -70.461 1.00 58.66 98 TRP A CA 1
ATOM 772 C C . TRP A 1 98 ? 13.325 5.323 -69.826 1.00 58.66 98 TRP A C 1
ATOM 774 O O . TRP A 1 98 ? 14.523 5.421 -70.120 1.00 58.66 98 TRP A O 1
ATOM 784 N N . PRO A 1 99 ? 12.713 6.188 -68.999 1.00 66.50 99 PRO A N 1
ATOM 785 C CA . PRO A 1 99 ? 13.447 7.264 -68.362 1.00 66.50 99 PRO A CA 1
ATOM 786 C C . PRO A 1 99 ? 14.632 6.667 -67.588 1.00 66.50 99 PRO A C 1
ATOM 788 O O . PRO A 1 99 ? 14.484 5.604 -66.969 1.00 66.50 99 PRO A O 1
ATOM 791 N N . PRO A 1 100 ? 15.815 7.306 -67.636 1.00 62.91 100 PRO A N 1
ATOM 792 C CA . PRO A 1 100 ? 16.983 6.826 -66.915 1.00 62.91 100 PRO A CA 1
ATOM 793 C C . PRO A 1 100 ? 16.607 6.657 -65.442 1.00 62.91 100 PRO A C 1
ATOM 795 O O . PRO A 1 100 ? 16.102 7.587 -64.812 1.00 62.91 100 PRO A O 1
ATOM 798 N N . LYS A 1 101 ? 16.803 5.444 -64.903 1.00 58.94 101 LYS A N 1
ATOM 799 C CA . LYS A 1 101 ? 16.629 5.169 -63.471 1.00 58.94 101 LYS A CA 1
ATOM 800 C C . LYS A 1 101 ? 17.455 6.200 -62.709 1.00 58.94 101 LYS A C 1
ATOM 802 O O . LYS A 1 101 ? 18.675 6.188 -62.813 1.00 58.94 101 LYS A O 1
ATOM 807 N N . SER A 1 102 ? 16.790 7.102 -61.992 1.00 67.06 102 SER A N 1
ATOM 808 C CA . SER A 1 102 ? 17.478 8.199 -61.322 1.00 67.06 102 SER A CA 1
ATOM 809 C C . SER A 1 102 ? 18.408 7.655 -60.234 1.00 67.06 102 SER A C 1
ATOM 811 O O . SER A 1 102 ? 17.986 6.922 -59.334 1.00 67.06 102 SER A O 1
ATOM 813 N N . ASP A 1 103 ? 19.674 8.070 -60.271 1.00 70.31 103 ASP A N 1
ATOM 814 C CA . ASP A 1 103 ? 20.703 7.720 -59.278 1.00 70.31 103 ASP A CA 1
ATOM 815 C C . ASP A 1 103 ? 20.394 8.243 -57.856 1.00 70.31 103 ASP A C 1
ATOM 817 O O . ASP A 1 103 ? 21.135 7.995 -56.902 1.00 70.31 103 ASP A O 1
ATOM 821 N N . SER A 1 104 ? 19.286 8.969 -57.676 1.00 78.06 104 SER A N 1
ATOM 822 C CA . SER A 1 104 ? 18.811 9.487 -56.389 1.00 78.06 104 SER A CA 1
ATOM 823 C C . SER A 1 104 ? 18.129 8.432 -55.510 1.00 78.06 104 SER A C 1
ATOM 825 O O . SER A 1 104 ? 18.153 8.553 -54.283 1.00 78.06 104 SER A O 1
ATOM 827 N N . TRP A 1 105 ? 17.563 7.373 -56.098 1.00 73.94 105 TRP A N 1
ATOM 828 C CA . TRP A 1 105 ? 16.777 6.366 -55.371 1.00 73.94 105 TRP A CA 1
ATOM 829 C C . TRP A 1 105 ? 17.532 5.660 -54.225 1.00 73.94 105 TRP A C 1
ATOM 831 O O . TRP A 1 105 ? 16.974 5.523 -53.134 1.00 73.94 105 TRP A O 1
ATOM 841 N N . PRO A 1 106 ? 18.804 5.248 -54.395 1.00 78.19 106 PRO A N 1
ATOM 842 C CA . PRO A 1 106 ? 19.587 4.641 -53.317 1.00 78.19 106 PRO A CA 1
ATOM 843 C C . PRO A 1 106 ? 19.853 5.593 -52.144 1.00 78.19 106 PRO A C 1
ATOM 845 O O . PRO A 1 106 ? 19.920 5.147 -51.000 1.00 78.19 106 PRO A O 1
ATOM 848 N N . LYS A 1 107 ? 19.991 6.900 -52.414 1.00 79.06 107 LYS A N 1
ATOM 849 C CA . LYS A 1 107 ? 20.221 7.923 -51.382 1.00 79.06 107 LYS A CA 1
ATOM 850 C C . LYS A 1 107 ? 18.952 8.177 -50.571 1.00 79.06 107 LYS A C 1
ATOM 852 O O . LYS A 1 107 ? 19.012 8.166 -49.347 1.00 79.06 107 LYS A O 1
ATOM 857 N N . ILE A 1 108 ? 17.811 8.322 -51.252 1.00 83.50 108 ILE A N 1
ATOM 858 C CA . ILE A 1 108 ? 16.497 8.516 -50.617 1.00 83.50 108 ILE A CA 1
ATOM 859 C C . ILE A 1 108 ? 16.149 7.312 -49.739 1.00 83.50 108 ILE A C 1
ATOM 861 O O . ILE A 1 108 ? 15.750 7.477 -48.591 1.00 83.50 108 ILE A O 1
ATOM 865 N N . ARG A 1 109 ? 16.371 6.095 -50.245 1.00 83.56 109 ARG A N 1
ATOM 866 C CA . ARG A 1 109 ? 16.121 4.869 -49.486 1.00 83.56 109 ARG A CA 1
ATOM 867 C C . ARG A 1 109 ? 16.959 4.790 -48.209 1.00 83.56 109 ARG A C 1
ATOM 869 O O . ARG A 1 109 ? 16.406 4.492 -47.159 1.00 83.56 109 ARG A O 1
ATOM 876 N N . ARG A 1 110 ? 18.266 5.072 -48.278 1.00 81.44 110 ARG A N 1
ATOM 877 C CA . ARG A 1 110 ? 19.118 5.082 -47.076 1.00 81.44 110 ARG A CA 1
ATOM 878 C C . ARG A 1 110 ? 18.666 6.145 -46.085 1.00 81.44 110 ARG A C 1
ATOM 880 O O . ARG A 1 110 ? 18.571 5.850 -44.904 1.00 81.44 110 ARG A O 1
ATOM 887 N N . ALA A 1 111 ? 18.357 7.354 -46.554 1.00 84.50 111 ALA A N 1
ATOM 888 C CA . ALA A 1 111 ? 17.856 8.415 -45.685 1.00 84.50 111 ALA A CA 1
ATOM 889 C C . ALA A 1 111 ? 16.573 7.990 -44.949 1.00 84.50 111 ALA A C 1
ATOM 891 O O . ALA A 1 111 ? 16.464 8.215 -43.748 1.00 84.50 111 ALA A O 1
ATOM 892 N N . LEU A 1 112 ? 15.652 7.310 -45.640 1.00 85.88 112 LEU A N 1
ATOM 893 C CA . LEU A 1 112 ? 14.437 6.757 -45.039 1.00 85.88 112 LEU A CA 1
ATOM 894 C C . LEU A 1 112 ? 14.745 5.644 -44.018 1.00 85.88 112 LEU A C 1
ATOM 896 O O . LEU A 1 112 ? 14.175 5.638 -42.932 1.00 85.88 112 LEU A O 1
ATOM 900 N N . GLU A 1 113 ? 15.666 4.729 -44.339 1.00 86.31 113 GLU A N 1
ATOM 901 C CA . GLU A 1 113 ? 16.111 3.668 -43.422 1.00 86.31 113 GLU A CA 1
ATOM 902 C C . GLU A 1 113 ? 16.720 4.264 -42.138 1.00 86.31 113 GLU A C 1
ATOM 904 O O . GLU A 1 113 ? 16.345 3.855 -41.043 1.00 86.31 113 GLU A O 1
ATOM 909 N N . PHE A 1 114 ? 17.579 5.284 -42.241 1.00 87.81 114 PHE A N 1
ATOM 910 C CA . PHE A 1 114 ? 18.119 5.990 -41.071 1.00 87.81 114 PHE A CA 1
ATOM 911 C C . PHE A 1 114 ? 17.036 6.737 -40.285 1.00 87.81 114 PHE A C 1
ATOM 913 O O . PHE A 1 114 ? 17.004 6.640 -39.059 1.00 87.81 114 PHE A O 1
ATOM 920 N N . ALA A 1 115 ? 16.135 7.446 -40.969 1.00 90.88 115 ALA A N 1
ATOM 921 C CA . ALA A 1 115 ? 15.065 8.206 -40.325 1.00 90.88 115 ALA A CA 1
ATOM 922 C C . ALA A 1 115 ? 14.119 7.320 -39.498 1.00 90.88 115 ALA A C 1
ATOM 924 O O . ALA A 1 115 ? 13.592 7.776 -38.489 1.00 90.88 115 ALA A O 1
ATOM 925 N N . LEU A 1 116 ? 13.927 6.058 -39.896 1.00 90.69 116 LEU A N 1
ATOM 926 C CA . LEU A 1 116 ? 13.091 5.100 -39.170 1.00 90.69 116 LEU A CA 1
ATOM 927 C C . LEU A 1 116 ? 13.871 4.318 -38.102 1.00 90.69 116 LEU A C 1
ATOM 929 O O . LEU A 1 116 ? 13.370 4.122 -36.996 1.00 90.69 116 LEU A O 1
ATOM 933 N N . LEU A 1 117 ? 15.096 3.877 -38.406 1.00 90.44 117 LEU A N 1
ATOM 934 C CA . LEU A 1 117 ? 15.860 2.998 -37.516 1.00 90.44 117 LEU A CA 1
ATOM 935 C C . LEU A 1 117 ? 16.558 3.744 -36.379 1.00 90.44 117 LEU A C 1
ATOM 937 O O . LEU A 1 117 ? 16.696 3.180 -35.300 1.00 90.44 117 LEU A O 1
ATOM 941 N N . VAL A 1 118 ? 16.992 4.992 -36.580 1.00 91.50 118 VAL A N 1
ATOM 942 C CA . VAL A 1 118 ? 17.682 5.752 -35.523 1.00 91.50 118 VAL A CA 1
ATOM 943 C C . VAL A 1 118 ? 16.760 6.033 -34.327 1.00 91.50 118 VAL A C 1
ATOM 945 O O . VAL A 1 118 ? 17.171 5.736 -33.206 1.00 91.50 118 VAL A O 1
ATOM 948 N N . PRO A 1 119 ? 15.512 6.518 -34.494 1.00 93.38 119 PRO A N 1
ATOM 949 C CA . PRO A 1 119 ? 14.598 6.678 -33.363 1.00 93.38 119 PRO A CA 1
ATOM 950 C C . PRO A 1 119 ? 14.316 5.354 -32.651 1.00 93.38 119 PRO A C 1
ATOM 952 O O . PRO A 1 119 ? 14.336 5.299 -31.425 1.00 93.38 119 PRO A O 1
ATOM 955 N N . MET A 1 120 ? 14.122 4.272 -33.412 1.00 90.12 120 MET A N 1
ATOM 956 C CA . MET A 1 120 ? 13.930 2.934 -32.851 1.00 90.12 120 MET A CA 1
ATOM 957 C C . MET A 1 120 ? 15.151 2.485 -32.037 1.00 90.12 120 MET A C 1
ATOM 959 O O . MET A 1 120 ? 14.992 1.974 -30.932 1.00 90.12 120 MET A O 1
ATOM 963 N N . ALA A 1 121 ? 16.364 2.729 -32.537 1.00 89.75 121 ALA A N 1
ATOM 964 C CA . ALA A 1 121 ? 17.610 2.433 -31.839 1.00 89.75 121 ALA A CA 1
ATOM 965 C C . ALA A 1 121 ? 17.732 3.201 -30.520 1.00 89.75 121 ALA A C 1
ATOM 967 O O . ALA A 1 121 ? 18.087 2.618 -29.494 1.00 89.75 121 ALA A O 1
ATOM 968 N N . VAL A 1 122 ? 17.400 4.494 -30.533 1.00 91.50 122 VAL A N 1
ATOM 969 C CA . VAL A 1 122 ? 17.391 5.339 -29.332 1.00 91.50 122 VAL A CA 1
ATOM 970 C C . VAL A 1 122 ? 16.380 4.815 -28.319 1.00 91.50 122 VAL A C 1
ATOM 972 O O . VAL A 1 122 ? 16.742 4.618 -27.161 1.00 91.50 122 VAL A O 1
ATOM 975 N N . VAL A 1 123 ? 15.148 4.521 -28.741 1.00 90.12 123 VAL A N 1
ATOM 976 C CA . VAL A 1 123 ? 14.106 3.976 -27.859 1.00 90.12 123 VAL A CA 1
ATOM 977 C C . VAL A 1 123 ? 14.539 2.636 -27.269 1.00 90.12 123 VAL A C 1
ATOM 979 O O . VAL A 1 123 ? 14.528 2.491 -26.057 1.00 90.12 123 VAL A O 1
ATOM 982 N N . LEU A 1 124 ? 15.007 1.681 -28.072 1.00 88.62 124 LEU A N 1
ATOM 983 C CA . LEU A 1 124 ? 15.427 0.364 -27.572 1.00 88.62 124 LEU A CA 1
ATOM 984 C C . LEU A 1 124 ? 16.664 0.415 -26.662 1.00 88.62 124 LEU A C 1
ATOM 986 O O . LEU A 1 124 ? 16.835 -0.452 -25.809 1.00 88.62 124 LEU A O 1
ATOM 990 N N . SER A 1 125 ? 17.527 1.418 -26.825 1.00 89.00 125 SER A N 1
ATOM 991 C CA . SER A 1 125 ? 18.707 1.590 -25.969 1.00 89.00 125 SER A CA 1
ATOM 992 C C . SER A 1 125 ? 18.376 2.314 -24.663 1.00 89.00 125 SER A C 1
ATOM 994 O O . SER A 1 125 ? 19.003 2.055 -23.642 1.00 89.00 125 SER A O 1
ATOM 996 N N . THR A 1 126 ? 17.398 3.223 -24.671 1.00 89.12 126 THR A N 1
ATOM 997 C CA . THR A 1 126 ? 17.075 4.068 -23.506 1.00 89.12 126 THR A CA 1
ATOM 998 C C . THR A 1 126 ? 15.858 3.601 -22.711 1.00 89.12 126 THR A C 1
ATOM 1000 O O . THR A 1 126 ? 15.805 3.822 -21.501 1.00 89.12 126 THR A O 1
ATOM 1003 N N . ALA A 1 127 ? 14.903 2.916 -23.341 1.00 87.56 127 ALA A N 1
ATOM 1004 C CA . ALA A 1 127 ? 13.680 2.464 -22.690 1.00 87.56 127 ALA A CA 1
ATOM 1005 C C . ALA A 1 127 ? 13.940 1.528 -21.499 1.00 87.56 127 ALA A C 1
ATOM 1007 O O . ALA A 1 127 ? 13.340 1.777 -20.457 1.00 87.56 127 ALA A O 1
ATOM 1008 N N . PRO A 1 128 ? 14.857 0.539 -21.548 1.00 85.44 128 PRO A N 1
ATOM 1009 C CA . PRO A 1 128 ? 15.114 -0.319 -20.387 1.00 85.44 128 PRO A CA 1
ATOM 1010 C C . PRO A 1 128 ? 15.531 0.456 -19.128 1.00 85.44 128 PRO A C 1
ATOM 1012 O O . PRO A 1 128 ? 15.207 0.058 -18.013 1.00 85.44 128 PRO A O 1
ATOM 1015 N N . PHE A 1 129 ? 16.202 1.598 -19.304 1.00 83.88 129 PHE A N 1
ATOM 1016 C CA . PHE A 1 129 ? 16.577 2.488 -18.210 1.00 83.88 129 PHE A CA 1
ATOM 1017 C C . PHE A 1 129 ? 15.421 3.395 -17.767 1.00 83.88 129 PHE A C 1
ATOM 1019 O O . PHE A 1 129 ? 15.221 3.607 -16.574 1.00 83.88 129 PHE A O 1
ATOM 1026 N N . ALA A 1 130 ? 14.654 3.936 -18.717 1.00 86.38 130 ALA A N 1
ATOM 1027 C CA . ALA A 1 130 ? 13.617 4.930 -18.442 1.00 86.38 130 ALA A CA 1
ATOM 1028 C C . ALA A 1 130 ? 12.272 4.329 -17.997 1.00 86.38 130 ALA A C 1
ATOM 1030 O O . ALA A 1 130 ? 11.521 4.978 -17.270 1.00 86.38 130 ALA A O 1
ATOM 1031 N N . VAL A 1 131 ? 11.941 3.105 -18.417 1.00 85.44 131 VAL A N 1
ATOM 1032 C CA . VAL A 1 131 ? 10.623 2.501 -18.174 1.00 85.44 131 VAL A CA 1
ATOM 1033 C C . VAL A 1 131 ? 10.297 2.369 -16.684 1.00 85.44 131 VAL A C 1
ATOM 1035 O O . VAL A 1 131 ? 9.190 2.766 -16.328 1.00 85.44 131 VAL A O 1
ATOM 1038 N N . PRO A 1 132 ? 11.195 1.917 -15.785 1.00 82.50 132 PRO A N 1
ATOM 1039 C CA . PRO A 1 132 ? 10.892 1.881 -14.351 1.00 82.50 132 PRO A CA 1
ATOM 1040 C C . PRO A 1 132 ? 10.481 3.253 -13.790 1.00 82.50 132 PRO A C 1
ATOM 1042 O O . PRO A 1 132 ? 9.516 3.341 -13.031 1.00 82.50 132 PRO A O 1
ATOM 1045 N N . TRP A 1 133 ? 11.136 4.330 -14.241 1.00 84.56 133 TRP A N 1
ATOM 1046 C CA . TRP A 1 133 ? 10.850 5.709 -13.827 1.00 84.56 133 TRP A CA 1
ATOM 1047 C C . TRP A 1 133 ? 9.528 6.255 -14.364 1.00 84.56 133 TRP A C 1
ATOM 1049 O O . TRP A 1 133 ? 8.926 7.116 -13.732 1.00 84.56 133 TRP A O 1
ATOM 1059 N N . ILE A 1 134 ? 9.082 5.789 -15.531 1.00 87.31 134 ILE A N 1
ATOM 1060 C CA . ILE A 1 134 ? 7.842 6.260 -16.164 1.00 87.31 134 ILE A CA 1
ATOM 1061 C C . ILE A 1 134 ? 6.652 5.402 -15.722 1.00 87.31 134 ILE A C 1
ATOM 1063 O O . ILE A 1 134 ? 5.605 5.929 -15.350 1.00 87.31 134 ILE A O 1
ATOM 1067 N N . ALA A 1 135 ? 6.808 4.079 -15.748 1.00 86.75 135 ALA A N 1
ATOM 1068 C CA . ALA A 1 135 ? 5.731 3.132 -15.502 1.00 86.75 135 ALA A CA 1
ATOM 1069 C C . ALA A 1 135 ? 5.310 3.106 -14.031 1.00 86.75 135 ALA A C 1
ATOM 1071 O O . ALA A 1 135 ? 4.114 3.101 -13.749 1.00 86.75 135 ALA A O 1
ATOM 1072 N N . MET A 1 136 ? 6.259 3.132 -13.087 1.00 84.62 136 MET A N 1
ATOM 1073 C CA . MET A 1 136 ? 5.921 3.056 -11.664 1.00 84.62 136 MET A CA 1
ATOM 1074 C C . MET A 1 136 ? 5.055 4.237 -11.202 1.00 84.62 136 MET A C 1
ATOM 1076 O O . MET A 1 136 ? 4.000 3.971 -10.631 1.00 84.62 136 MET A O 1
ATOM 1080 N N . PRO A 1 137 ? 5.388 5.513 -11.480 1.00 85.38 137 PRO A N 1
ATOM 1081 C CA . PRO A 1 137 ? 4.555 6.622 -11.022 1.00 85.38 137 PRO A CA 1
ATOM 1082 C C . PRO A 1 137 ? 3.174 6.667 -11.682 1.00 85.38 137 PRO A C 1
ATOM 1084 O O . PRO A 1 137 ? 2.207 7.061 -11.035 1.00 85.38 137 PRO A O 1
ATOM 1087 N N . LEU A 1 138 ? 3.063 6.264 -12.954 1.00 86.81 138 LEU A N 1
ATOM 1088 C CA . LEU A 1 138 ? 1.769 6.144 -13.634 1.00 86.81 138 LEU A CA 1
ATOM 1089 C C . LEU A 1 138 ? 0.904 5.062 -12.987 1.00 86.81 138 LEU A C 1
ATOM 1091 O O . LEU A 1 138 ? -0.281 5.271 -12.745 1.00 86.81 138 LEU A O 1
ATOM 1095 N N . MET A 1 139 ? 1.506 3.921 -12.669 1.00 88.88 139 MET A N 1
ATOM 1096 C CA . MET A 1 139 ? 0.785 2.797 -12.087 1.00 88.88 139 MET A CA 1
ATOM 1097 C C . MET A 1 139 ? 0.484 2.999 -10.602 1.00 88.88 139 MET A C 1
ATOM 1099 O O . MET A 1 139 ? -0.528 2.498 -10.126 1.00 88.88 139 MET A O 1
ATOM 1103 N N . GLN A 1 140 ? 1.307 3.756 -9.872 1.00 87.38 140 GLN A N 1
ATOM 1104 C CA . GLN A 1 140 ? 1.002 4.191 -8.507 1.00 87.38 140 GLN A CA 1
ATOM 1105 C C . GLN A 1 140 ? -0.187 5.148 -8.487 1.00 87.38 140 GLN A C 1
ATOM 1107 O O . GLN A 1 140 ? -1.065 4.986 -7.651 1.00 87.38 140 GLN A O 1
ATOM 1112 N N . GLU A 1 141 ? -0.249 6.096 -9.426 1.00 90.69 141 GLU A N 1
ATOM 1113 C CA . GLU A 1 141 ? -1.398 6.995 -9.575 1.00 90.69 141 GLU A CA 1
ATOM 1114 C C . GLU A 1 141 ? -2.670 6.218 -9.943 1.00 90.69 141 GLU A C 1
ATOM 1116 O O . GLU A 1 141 ? -3.720 6.397 -9.332 1.00 90.69 141 GLU A O 1
ATOM 1121 N N . PHE A 1 142 ? -2.570 5.293 -10.900 1.00 92.12 142 PHE A N 1
ATOM 1122 C CA . PHE A 1 142 ? -3.684 4.421 -11.267 1.00 92.12 142 PHE A CA 1
ATOM 1123 C C . PHE A 1 142 ? -4.154 3.570 -10.078 1.00 92.12 142 PHE A C 1
ATOM 1125 O O . PHE A 1 142 ? -5.345 3.521 -9.786 1.00 92.12 142 PHE A O 1
ATOM 1132 N N . ALA A 1 143 ? -3.225 2.940 -9.352 1.00 91.00 143 ALA A N 1
ATOM 1133 C CA . ALA A 1 143 ? -3.542 2.158 -8.162 1.00 91.00 143 ALA A CA 1
ATOM 1134 C C . ALA A 1 143 ? -4.120 3.032 -7.041 1.00 91.00 143 ALA A C 1
ATOM 1136 O O . ALA A 1 143 ? -5.016 2.595 -6.329 1.00 91.00 143 ALA A O 1
ATOM 1137 N N . TRP A 1 144 ? -3.653 4.270 -6.884 1.00 93.25 144 TRP A N 1
ATOM 1138 C CA . TRP A 1 144 ? -4.228 5.199 -5.919 1.00 93.25 144 TRP A CA 1
ATOM 1139 C C . TRP A 1 144 ? -5.698 5.465 -6.240 1.00 93.25 144 TRP A C 1
ATOM 1141 O O . TRP A 1 144 ? -6.527 5.409 -5.339 1.00 93.25 144 TRP A O 1
ATOM 1151 N N . ASN A 1 145 ? -6.035 5.686 -7.509 1.00 93.31 145 ASN A N 1
ATOM 1152 C CA . ASN A 1 145 ? -7.398 6.027 -7.907 1.00 93.31 145 ASN A CA 1
ATOM 1153 C C . ASN A 1 145 ? -8.347 4.820 -7.944 1.00 93.31 145 ASN A C 1
ATOM 1155 O O . ASN A 1 145 ? -9.490 4.984 -7.549 1.00 93.31 145 ASN A O 1
ATOM 1159 N N . HIS A 1 146 ? -7.875 3.630 -8.339 1.00 92.88 146 HIS A N 1
ATOM 1160 C CA . HIS A 1 146 ? -8.763 2.506 -8.685 1.00 92.88 146 HIS A CA 1
ATOM 1161 C C . HIS A 1 146 ? -8.685 1.274 -7.779 1.00 92.88 146 HIS A C 1
ATOM 1163 O O . HIS A 1 146 ? -9.424 0.303 -7.949 1.00 92.88 146 HIS A O 1
ATOM 1169 N N . ARG A 1 147 ? -7.739 1.219 -6.837 1.00 90.62 147 ARG A N 1
ATOM 1170 C CA . ARG A 1 147 ? -7.467 -0.049 -6.141 1.00 90.62 147 ARG A CA 1
ATOM 1171 C C . ARG A 1 147 ? -8.533 -0.459 -5.134 1.00 90.62 147 ARG A C 1
ATOM 1173 O O . ARG A 1 147 ? -8.650 -1.650 -4.844 1.00 90.62 147 ARG A O 1
ATOM 1180 N N . CYS A 1 148 ? -9.277 0.501 -4.602 1.00 94.12 148 CYS A N 1
ATOM 1181 C CA . CYS A 1 148 ? -10.368 0.221 -3.680 1.00 94.12 148 CYS A CA 1
ATOM 1182 C C . CYS A 1 148 ? -11.738 0.163 -4.374 1.00 94.12 148 CYS A C 1
ATOM 1184 O O . CYS A 1 148 ? -12.717 -0.050 -3.678 1.00 94.12 148 CYS A O 1
ATOM 1186 N N . ASP A 1 149 ? -11.820 0.238 -5.711 1.00 93.94 149 ASP A N 1
ATOM 1187 C CA . ASP A 1 149 ? -13.098 0.233 -6.455 1.00 93.94 149 ASP A CA 1
ATOM 1188 C C . ASP A 1 149 ? -13.912 -1.054 -6.233 1.00 93.94 149 ASP A C 1
ATOM 1190 O O . ASP A 1 149 ? -15.135 -1.061 -6.323 1.00 93.94 149 ASP A O 1
ATOM 1194 N N . SER A 1 150 ? -13.239 -2.170 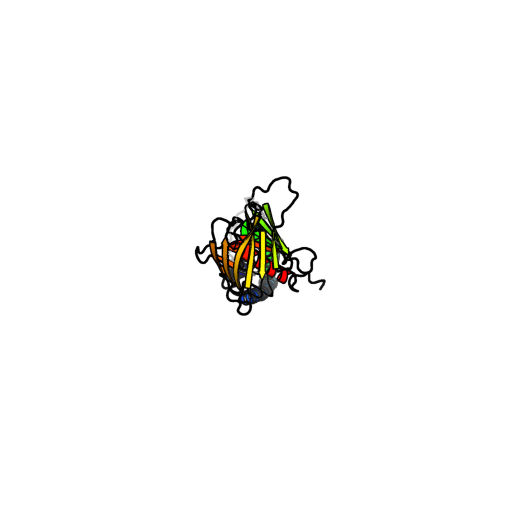-5.929 1.00 93.19 150 SER A N 1
ATOM 1195 C CA . SER A 1 150 ? -13.898 -3.441 -5.604 1.00 93.19 150 SER A CA 1
ATOM 1196 C C . SER A 1 150 ? -14.312 -3.567 -4.133 1.00 93.19 150 SER A C 1
ATOM 1198 O O . SER A 1 150 ? -14.776 -4.634 -3.733 1.00 93.19 150 SER A O 1
ATOM 1200 N N . TRP A 1 151 ? -14.050 -2.555 -3.306 1.00 93.94 151 TRP A N 1
ATOM 1201 C CA . TRP A 1 151 ? -14.310 -2.560 -1.869 1.00 93.94 151 TRP A CA 1
ATOM 1202 C C . TRP A 1 151 ? -15.417 -1.558 -1.537 1.00 93.94 151 TRP A C 1
ATOM 1204 O O . TRP A 1 151 ? -15.481 -0.495 -2.145 1.00 93.94 151 TRP A O 1
ATOM 1214 N N . PRO A 1 152 ? -16.287 -1.864 -0.562 1.00 92.38 152 PRO A N 1
ATOM 1215 C CA . PRO A 1 152 ? -17.409 -0.989 -0.236 1.00 92.38 152 PRO A CA 1
ATOM 1216 C C . PRO A 1 152 ? -16.975 0.338 0.401 1.00 92.38 152 PRO A C 1
ATOM 1218 O O . PRO A 1 152 ? -17.710 1.319 0.319 1.00 92.38 152 PRO A O 1
ATOM 1221 N N . VAL A 1 153 ? -15.811 0.364 1.058 1.00 93.12 153 VAL A N 1
ATOM 1222 C CA . VAL A 1 153 ? -15.298 1.536 1.770 1.00 93.12 153 VAL A CA 1
ATOM 1223 C C . VAL A 1 153 ? -13.806 1.691 1.501 1.00 93.12 153 VAL A C 1
ATOM 1225 O O . VAL A 1 153 ? -13.045 0.718 1.522 1.00 93.12 153 VAL A O 1
ATOM 1228 N N . GLU A 1 154 ? -13.366 2.931 1.317 1.00 94.94 154 GLU A N 1
ATOM 1229 C CA . GLU A 1 154 ? -11.951 3.291 1.330 1.00 94.94 154 GLU A CA 1
ATOM 1230 C C . GLU A 1 154 ? -11.657 4.273 2.468 1.00 94.94 154 GLU A C 1
ATOM 1232 O O . GLU A 1 154 ? -12.490 5.097 2.838 1.00 94.94 154 GLU A O 1
ATOM 1237 N N . ALA A 1 155 ? -10.467 4.180 3.051 1.00 95.06 155 ALA A N 1
ATOM 1238 C CA . ALA A 1 155 ? -9.972 5.127 4.035 1.00 95.06 155 ALA A CA 1
ATOM 1239 C C . ALA A 1 155 ? -8.633 5.706 3.588 1.00 95.06 155 ALA A C 1
ATOM 1241 O O . ALA A 1 155 ? -7.752 4.987 3.114 1.00 95.06 155 ALA A O 1
ATOM 1242 N N . VAL A 1 156 ? -8.465 7.010 3.772 1.00 96.38 156 VAL A N 1
ATOM 1243 C CA . VAL A 1 156 ? -7.211 7.722 3.536 1.00 96.38 156 VAL A CA 1
ATOM 1244 C C . VAL A 1 156 ? -6.649 8.165 4.878 1.00 96.38 156 VAL A C 1
ATOM 1246 O O . VAL A 1 156 ? -7.244 8.976 5.588 1.00 96.38 156 VAL A O 1
ATOM 1249 N N . LEU A 1 157 ? -5.491 7.611 5.221 1.00 96.12 157 LEU A N 1
ATOM 1250 C CA . LEU A 1 157 ? -4.731 7.933 6.420 1.00 96.12 157 LEU A CA 1
ATOM 1251 C C . LEU A 1 157 ? -3.707 9.007 6.073 1.00 96.12 157 LEU A C 1
ATOM 1253 O O . LEU A 1 157 ? -2.899 8.817 5.167 1.00 96.12 157 LEU A O 1
ATOM 1257 N N . VAL A 1 158 ? -3.721 10.117 6.799 1.00 95.38 158 VAL A N 1
ATOM 1258 C CA . VAL A 1 158 ? -2.807 11.244 6.609 1.00 95.38 158 VAL A CA 1
ATOM 1259 C C . VAL A 1 158 ? -2.013 11.441 7.891 1.00 95.38 158 VAL A C 1
ATOM 1261 O O . VAL A 1 158 ? -2.543 11.940 8.883 1.00 95.38 158 VAL A O 1
ATOM 1264 N N . GLY A 1 159 ? -0.738 11.059 7.869 1.00 93.00 159 GLY A N 1
ATOM 1265 C CA . GLY A 1 159 ? 0.200 11.327 8.957 1.00 93.00 159 GLY A CA 1
ATOM 1266 C C . GLY A 1 159 ? 0.662 12.783 8.922 1.00 93.00 159 GLY A C 1
ATOM 1267 O O . GLY A 1 159 ? 1.084 13.276 7.881 1.00 93.00 159 GLY A O 1
ATOM 1268 N N . ARG A 1 160 ? 0.595 13.499 10.046 1.00 91.44 160 ARG A N 1
ATOM 1269 C CA . ARG A 1 160 ? 1.012 14.912 10.131 1.00 91.44 160 ARG A CA 1
ATOM 1270 C C . ARG A 1 160 ? 2.063 15.147 11.211 1.00 91.44 160 ARG A C 1
ATOM 1272 O O . ARG A 1 160 ? 1.966 16.073 12.013 1.00 91.44 160 ARG A O 1
ATOM 1279 N N . ALA A 1 161 ? 3.102 14.320 11.221 1.00 85.69 161 ALA A N 1
ATOM 1280 C CA . ALA A 1 161 ? 4.184 14.472 12.182 1.00 85.69 161 ALA A CA 1
ATOM 1281 C C . ALA A 1 161 ? 4.887 15.832 12.062 1.00 85.69 161 ALA A C 1
ATOM 1283 O O . ALA A 1 161 ? 5.176 16.322 10.970 1.00 85.69 161 ALA A O 1
ATOM 1284 N N . GLY A 1 162 ? 5.166 16.448 13.212 1.00 79.75 162 GLY A N 1
ATOM 1285 C CA . GLY A 1 162 ? 5.831 17.753 13.288 1.00 79.75 162 GLY A CA 1
ATOM 1286 C C . GLY A 1 162 ? 4.970 18.943 12.845 1.00 79.75 162 GLY A C 1
ATOM 1287 O O . GLY A 1 162 ? 5.472 20.065 12.824 1.00 79.75 162 GLY A O 1
ATOM 1288 N N . SER A 1 163 ? 3.696 18.722 12.511 1.00 83.69 163 SER A N 1
ATOM 1289 C CA . SER A 1 163 ? 2.714 19.777 12.256 1.00 83.69 163 SER A CA 1
ATOM 1290 C C . SER A 1 163 ? 1.878 20.056 13.506 1.00 83.69 163 SER A C 1
ATOM 1292 O O . SER A 1 163 ? 1.719 19.198 14.369 1.00 83.69 163 SER A O 1
ATOM 1294 N N . ASN A 1 164 ? 1.286 21.250 13.574 1.00 84.75 164 ASN A N 1
ATOM 1295 C CA . ASN A 1 164 ? 0.267 21.576 14.578 1.00 84.75 164 ASN A CA 1
ATOM 1296 C C . ASN A 1 164 ? -1.099 20.945 14.247 1.00 84.75 164 ASN A C 1
ATOM 1298 O O . ASN A 1 164 ? -2.016 21.003 15.061 1.00 84.75 164 ASN A O 1
ATOM 1302 N N . ALA A 1 165 ? -1.257 20.393 13.041 1.00 88.62 165 ALA A N 1
ATOM 1303 C CA . ALA A 1 165 ? -2.471 19.707 12.626 1.00 88.62 165 ALA A CA 1
ATOM 1304 C C . ALA A 1 165 ? -2.429 18.227 13.026 1.00 88.62 165 ALA A C 1
ATOM 1306 O O . ALA A 1 165 ? -1.414 17.563 12.832 1.00 88.62 165 ALA A O 1
ATOM 1307 N N . HIS A 1 166 ? -3.557 17.701 13.502 1.00 91.88 166 HIS A N 1
ATOM 1308 C CA . HIS A 1 166 ? -3.710 16.282 13.824 1.00 91.88 166 HIS A CA 1
ATOM 1309 C C . HIS A 1 166 ? -3.578 15.399 12.575 1.00 91.88 166 HIS A C 1
ATOM 1311 O O . HIS A 1 166 ? -4.009 15.788 11.479 1.00 91.88 166 HIS A O 1
ATOM 1317 N N . SER A 1 167 ? -2.995 14.209 12.748 1.00 94.62 167 SER A N 1
ATOM 1318 C CA . SER A 1 167 ? -3.082 13.129 11.760 1.00 94.62 167 SER A CA 1
ATOM 1319 C C . SER A 1 167 ? -4.538 12.677 11.642 1.00 94.62 167 SER A C 1
ATOM 1321 O O . SER A 1 167 ? -5.259 12.689 12.638 1.00 94.62 167 SER A O 1
ATOM 1323 N N . THR A 1 168 ? -4.990 12.306 10.446 1.00 95.62 168 THR A N 1
ATOM 1324 C CA . THR A 1 168 ? -6.417 12.050 10.187 1.00 95.62 168 THR A CA 1
ATOM 1325 C C . THR A 1 168 ? -6.646 10.755 9.427 1.00 95.62 168 THR A C 1
ATOM 1327 O O . THR A 1 168 ? -5.889 10.437 8.515 1.00 95.62 168 THR A O 1
ATOM 1330 N N . ALA A 1 169 ? -7.716 10.042 9.759 1.00 95.44 169 ALA A N 1
ATOM 1331 C CA . ALA A 1 169 ? -8.267 8.950 8.967 1.00 95.44 169 ALA A CA 1
ATOM 1332 C C . ALA A 1 169 ? -9.617 9.391 8.395 1.00 95.44 169 ALA A C 1
ATOM 1334 O O . ALA A 1 169 ? -10.580 9.544 9.145 1.00 95.44 169 ALA A O 1
ATOM 1335 N N . THR A 1 170 ? -9.689 9.598 7.084 1.00 94.38 170 THR A N 1
ATOM 1336 C CA . THR A 1 170 ? -10.922 9.995 6.388 1.00 94.38 170 THR A CA 1
ATOM 1337 C C . THR A 1 170 ? -11.496 8.800 5.644 1.00 94.38 170 THR A C 1
ATOM 1339 O O . THR A 1 170 ? -10.757 8.116 4.941 1.00 94.38 170 THR A O 1
ATOM 1342 N N . PHE A 1 171 ? -12.792 8.547 5.794 1.00 92.75 171 PHE A N 1
ATOM 1343 C CA . PHE A 1 171 ? -13.501 7.423 5.190 1.00 92.75 171 PHE A CA 1
ATOM 1344 C C . PHE A 1 171 ? -14.381 7.907 4.043 1.00 92.75 171 PHE A C 1
ATOM 1346 O O . PHE A 1 171 ? -15.077 8.917 4.172 1.00 92.75 171 PHE A O 1
ATOM 1353 N N . PHE A 1 172 ? -14.370 7.155 2.948 1.00 91.81 172 PHE A N 1
ATOM 1354 C CA . PHE A 1 172 ? -15.124 7.443 1.740 1.00 91.81 172 PHE A CA 1
ATOM 1355 C C . PHE A 1 172 ? -15.989 6.245 1.348 1.00 91.81 172 PHE A C 1
ATOM 1357 O O . PHE A 1 172 ? -15.558 5.090 1.429 1.00 91.81 172 PHE A O 1
ATOM 1364 N N . PHE A 1 173 ? -17.201 6.548 0.897 1.00 89.38 173 PHE A N 1
ATOM 1365 C CA . PHE A 1 173 ? -18.177 5.601 0.369 1.00 89.38 173 PHE A CA 1
ATOM 1366 C C . PHE A 1 173 ? -18.528 6.054 -1.037 1.00 89.38 173 PHE A C 1
ATOM 1368 O O . PHE A 1 173 ? -18.922 7.204 -1.214 1.00 89.38 173 PHE A O 1
ATOM 1375 N N . ASP A 1 174 ? -18.365 5.178 -2.028 1.00 87.50 174 ASP A N 1
ATOM 1376 C CA . ASP A 1 174 ? -18.584 5.534 -3.439 1.00 87.50 174 ASP A CA 1
ATOM 1377 C C . ASP A 1 174 ? -17.848 6.838 -3.829 1.00 87.50 174 ASP A C 1
ATOM 1379 O O . ASP A 1 174 ? -18.398 7.751 -4.440 1.00 87.50 174 ASP A O 1
ATOM 1383 N N . HIS A 1 175 ? -16.597 6.963 -3.365 1.00 86.25 175 HIS A N 1
ATOM 1384 C CA . HIS A 1 175 ? -15.720 8.132 -3.527 1.00 86.25 175 HIS A CA 1
ATOM 1385 C C . HIS A 1 175 ? -16.204 9.456 -2.896 1.00 86.25 175 HIS A C 1
ATOM 1387 O O . HIS A 1 175 ? -15.548 10.487 -3.067 1.00 86.25 175 HIS A O 1
ATOM 1393 N N . ALA A 1 176 ? -17.297 9.454 -2.128 1.00 88.25 176 ALA A N 1
ATOM 1394 C CA . ALA A 1 176 ? -17.750 10.599 -1.342 1.00 88.25 176 ALA A CA 1
ATOM 1395 C C . ALA A 1 176 ? -17.235 10.511 0.102 1.00 88.25 176 ALA A C 1
ATOM 1397 O O . ALA A 1 176 ? -17.327 9.459 0.737 1.00 88.25 176 ALA A O 1
ATOM 1398 N N . GLU A 1 177 ? -16.695 11.611 0.634 1.00 88.44 177 GLU A N 1
ATOM 1399 C CA . GLU A 1 177 ? -16.276 11.696 2.038 1.00 88.44 177 GLU A CA 1
ATOM 1400 C C . GLU A 1 177 ? -17.496 11.537 2.953 1.00 88.44 177 GLU A C 1
ATOM 1402 O O . GLU A 1 177 ? -18.482 12.256 2.804 1.00 88.44 177 GLU A O 1
ATOM 1407 N N . ALA A 1 178 ? -17.437 10.589 3.891 1.00 87.19 178 ALA A N 1
ATOM 1408 C CA . ALA A 1 178 ? -18.534 10.337 4.825 1.00 87.19 178 ALA A CA 1
ATOM 1409 C C . ALA A 1 178 ? -18.215 10.807 6.242 1.00 87.19 178 ALA A C 1
ATOM 1411 O O . ALA A 1 178 ? -19.012 11.508 6.859 1.00 87.19 178 ALA A O 1
ATOM 1412 N N . TYR A 1 179 ? -17.068 10.398 6.785 1.00 87.81 179 TYR A N 1
ATOM 1413 C CA . TYR A 1 179 ? -16.648 10.801 8.123 1.00 87.81 179 TYR A CA 1
ATOM 1414 C C . TYR A 1 179 ? -15.134 10.726 8.294 1.00 87.81 179 TYR A C 1
ATOM 1416 O O . TYR A 1 179 ? -14.430 10.056 7.537 1.00 87.81 179 TYR A O 1
ATOM 1424 N N . SER A 1 180 ? -14.626 11.394 9.329 1.00 91.81 180 SER A N 1
ATOM 1425 C CA . SER A 1 180 ? -13.204 11.393 9.656 1.00 91.81 180 SER A CA 1
ATOM 1426 C C . SER A 1 180 ? -12.946 11.201 11.146 1.00 91.81 180 SER A C 1
ATOM 1428 O O . SER A 1 180 ? -13.784 11.490 12.001 1.00 91.81 180 SER A O 1
ATOM 1430 N N . PHE A 1 181 ? -11.761 10.684 11.444 1.00 93.56 181 PHE A N 1
ATOM 1431 C CA . PHE A 1 181 ? -11.219 10.568 12.786 1.00 93.56 181 PHE A CA 1
ATOM 1432 C C . PHE A 1 181 ? -9.872 11.280 12.860 1.00 93.56 181 PHE A C 1
ATOM 1434 O O . PHE A 1 181 ? -9.067 11.203 11.932 1.00 93.56 181 PHE A O 1
ATOM 1441 N N . ASP A 1 182 ? -9.612 11.917 13.991 1.00 95.06 182 ASP A N 1
ATOM 1442 C CA . ASP A 1 182 ? -8.357 12.582 14.300 1.00 95.06 182 ASP A CA 1
ATOM 1443 C C . ASP A 1 182 ? -7.544 11.766 15.294 1.00 95.06 182 ASP A C 1
ATOM 1445 O O . ASP A 1 182 ? -8.082 11.220 16.258 1.00 95.06 182 ASP A O 1
ATOM 1449 N N . LEU A 1 183 ? -6.229 11.749 15.108 1.00 93.81 183 LEU A N 1
ATOM 1450 C CA . LEU A 1 183 ? -5.299 11.224 16.092 1.00 93.81 183 LEU A CA 1
ATOM 1451 C C . LEU A 1 183 ? -4.910 12.333 17.081 1.00 93.81 183 LEU A C 1
ATOM 1453 O O . LEU A 1 183 ? -4.125 13.239 16.781 1.00 93.81 183 LEU A O 1
ATOM 1457 N N . TYR A 1 184 ? -5.476 12.250 18.279 1.00 91.31 184 TYR A N 1
ATOM 1458 C CA . TYR A 1 184 ? -5.163 13.086 19.429 1.00 91.31 184 TYR A CA 1
ATOM 1459 C C . TYR A 1 184 ? -4.079 12.449 20.289 1.00 91.31 184 TYR A C 1
ATOM 1461 O O . TYR A 1 184 ? -4.066 11.237 20.511 1.00 91.31 184 TYR A O 1
ATOM 1469 N N . ASP A 1 185 ? -3.162 13.289 20.768 1.00 86.50 185 ASP A N 1
ATOM 1470 C CA . ASP A 1 185 ? -2.053 12.897 21.646 1.00 86.50 185 ASP A CA 1
ATOM 1471 C C . ASP A 1 185 ? -1.264 11.670 21.142 1.00 86.50 185 ASP A C 1
ATOM 1473 O O . ASP A 1 185 ? -0.749 10.864 21.910 1.00 86.50 185 ASP A O 1
ATOM 1477 N N . ARG A 1 186 ? -1.223 11.489 19.812 1.00 83.81 186 ARG A N 1
ATOM 1478 C CA . ARG A 1 186 ? -0.576 10.370 19.100 1.00 83.81 186 ARG A CA 1
ATOM 1479 C C . ARG A 1 186 ? -1.077 8.966 19.460 1.00 83.81 186 ARG A C 1
ATOM 1481 O O . ARG A 1 186 ? -0.492 7.993 18.994 1.00 83.81 186 ARG A O 1
ATOM 1488 N N . MET A 1 187 ? -2.122 8.847 20.277 1.00 88.88 187 MET A N 1
ATOM 1489 C CA . MET A 1 187 ? -2.579 7.567 20.831 1.00 88.88 187 MET A CA 1
ATOM 1490 C C . MET A 1 187 ? -4.098 7.457 20.977 1.00 88.88 187 MET A C 1
ATOM 1492 O O . MET A 1 187 ? -4.580 6.406 21.375 1.00 88.88 187 MET A O 1
ATOM 1496 N N . SER A 1 188 ? -4.880 8.497 20.683 1.00 90.06 188 SER A N 1
ATOM 1497 C CA . SER A 1 188 ? -6.346 8.437 20.752 1.00 90.06 188 SER A CA 1
ATOM 1498 C C . SER A 1 188 ? -6.972 8.817 19.421 1.00 90.06 188 SER A C 1
ATOM 1500 O O . SER A 1 188 ? -6.810 9.939 18.956 1.00 90.06 188 SER A O 1
ATOM 1502 N N . LEU A 1 189 ? -7.695 7.886 18.809 1.00 91.00 189 LEU A N 1
ATOM 1503 C CA . LEU A 1 189 ? -8.452 8.099 17.586 1.00 91.00 189 LEU A CA 1
ATOM 1504 C C . LEU A 1 189 ? -9.851 8.616 17.944 1.00 91.00 189 LEU A C 1
ATOM 1506 O O . LEU A 1 189 ? -10.689 7.853 18.423 1.00 91.00 189 LEU A O 1
ATOM 1510 N N . LEU A 1 190 ? -10.104 9.901 17.705 1.00 91.38 190 LEU A N 1
ATOM 1511 C CA . LEU A 1 190 ? -11.348 10.579 18.059 1.00 91.38 190 LEU A CA 1
ATOM 1512 C C . LEU A 1 190 ? -12.172 10.903 16.814 1.00 91.38 190 LEU A C 1
ATOM 1514 O O . LEU A 1 190 ? -11.658 11.475 15.857 1.00 91.38 190 LEU A O 1
ATOM 1518 N N . TYR A 1 191 ? -13.461 10.581 16.842 1.00 87.75 191 TYR A N 1
ATOM 1519 C CA . TYR A 1 191 ? -14.397 10.947 15.786 1.00 87.75 191 TYR A CA 1
ATOM 1520 C C . TYR A 1 191 ? -14.504 12.470 15.652 1.00 87.75 191 TYR A C 1
ATOM 1522 O O . TYR A 1 191 ? -14.776 13.173 16.631 1.00 87.75 191 TYR A O 1
ATOM 1530 N N . ARG A 1 192 ? -14.325 12.979 14.430 1.00 83.81 192 ARG A N 1
ATOM 1531 C CA . ARG A 1 192 ? -14.519 14.391 14.103 1.00 83.81 192 ARG A CA 1
ATOM 1532 C C . ARG A 1 192 ? -15.916 14.576 13.524 1.00 83.81 192 ARG A C 1
ATOM 1534 O O . ARG A 1 192 ? -16.213 14.147 12.413 1.00 83.81 192 ARG A O 1
ATOM 1541 N N . TYR A 1 193 ? -16.758 15.282 14.269 1.00 68.25 193 TYR A N 1
ATOM 1542 C CA . TYR A 1 193 ? -18.038 15.751 13.758 1.00 68.25 193 TYR A CA 1
ATOM 1543 C C . TYR A 1 193 ? -17.804 16.977 12.860 1.00 68.25 193 TYR A C 1
ATOM 1545 O O . TYR A 1 193 ? -17.305 17.998 13.333 1.00 68.25 193 TYR A O 1
ATOM 1553 N N . GLN A 1 194 ? -18.139 16.890 11.570 1.00 60.47 194 GLN A N 1
ATOM 1554 C CA . GLN A 1 194 ? -18.185 18.065 10.693 1.00 60.47 194 GLN A CA 1
ATOM 1555 C C . GLN A 1 194 ? -19.481 18.837 10.970 1.00 60.47 194 GLN A C 1
ATOM 1557 O O . GLN A 1 194 ? -20.551 18.533 10.450 1.00 60.47 194 GLN A O 1
ATOM 1562 N N . GLU A 1 195 ? -19.391 19.833 11.846 1.00 44.34 195 GLU A N 1
ATOM 1563 C CA . GLU A 1 195 ? -20.484 20.760 12.130 1.00 44.34 195 GLU A CA 1
ATOM 1564 C C . GLU A 1 195 ? -20.509 21.839 11.036 1.00 44.34 195 GLU A C 1
ATOM 1566 O O . GLU A 1 195 ? -19.729 22.789 11.084 1.00 44.34 195 GLU A O 1
ATOM 1571 N N . GLY A 1 196 ? -21.346 21.688 10.001 1.00 47.72 196 GLY A N 1
ATOM 1572 C CA . GLY A 1 196 ? -21.458 22.737 8.978 1.00 47.72 196 GLY A CA 1
ATOM 1573 C C . GLY A 1 196 ? -22.104 22.371 7.646 1.00 47.72 196 GLY A C 1
ATOM 1574 O O . GLY A 1 196 ? -22.619 23.276 6.985 1.00 47.72 196 GLY A O 1
ATOM 1575 N N . ASP A 1 197 ? -22.145 21.095 7.262 1.00 46.38 197 ASP A N 1
ATOM 1576 C CA . ASP A 1 197 ? -22.836 20.709 6.033 1.00 46.38 197 ASP A CA 1
ATOM 1577 C C . ASP A 1 197 ? -24.344 20.624 6.276 1.00 46.38 197 ASP A C 1
ATOM 1579 O O . ASP A 1 197 ? -24.840 19.943 7.172 1.00 46.38 197 ASP A O 1
ATOM 1583 N N . LYS A 1 198 ? -25.091 21.410 5.491 1.00 45.91 198 LYS A N 1
ATOM 1584 C CA . LYS A 1 198 ? -26.550 21.579 5.605 1.00 45.91 198 LYS A CA 1
ATOM 1585 C C . LYS A 1 198 ? -27.343 20.322 5.239 1.00 45.91 198 LYS A C 1
ATOM 1587 O O . LYS A 1 198 ? -28.564 20.323 5.378 1.00 45.91 198 LYS A O 1
ATOM 1592 N N . GLU A 1 199 ? -26.668 19.273 4.792 1.00 56.00 199 GLU A N 1
ATOM 1593 C CA . GLU A 1 199 ? -27.258 17.977 4.507 1.00 56.00 199 GLU A CA 1
ATOM 1594 C C . GLU A 1 199 ? -26.743 16.980 5.537 1.00 56.00 199 GLU A C 1
ATOM 1596 O O . GLU A 1 199 ? -25.547 16.740 5.674 1.00 56.00 199 GLU A O 1
ATOM 1601 N N . GLN A 1 200 ? -27.678 16.433 6.308 1.00 54.09 200 GLN A N 1
ATOM 1602 C CA . GLN A 1 200 ? -27.412 15.328 7.213 1.00 54.09 200 GLN A CA 1
ATOM 1603 C C . GLN A 1 200 ? -26.755 14.208 6.388 1.00 54.09 200 GLN A C 1
ATOM 1605 O O . GLN A 1 200 ? -27.315 13.855 5.346 1.00 54.09 200 GLN A O 1
ATOM 1610 N N . PRO A 1 201 ? -25.584 13.676 6.790 1.00 57.62 201 PRO A N 1
ATOM 1611 C CA . PRO A 1 201 ? -24.909 12.660 5.997 1.00 57.62 201 PRO A CA 1
ATOM 1612 C C . PRO A 1 201 ? -25.874 11.494 5.771 1.00 57.62 201 PRO A C 1
ATOM 1614 O O . PRO A 1 201 ? -26.503 11.004 6.710 1.00 57.62 201 PRO A O 1
ATOM 1617 N N . SER A 1 202 ? -26.003 11.048 4.520 1.00 63.50 202 SER A N 1
ATOM 1618 C CA . SER A 1 202 ? -26.815 9.879 4.148 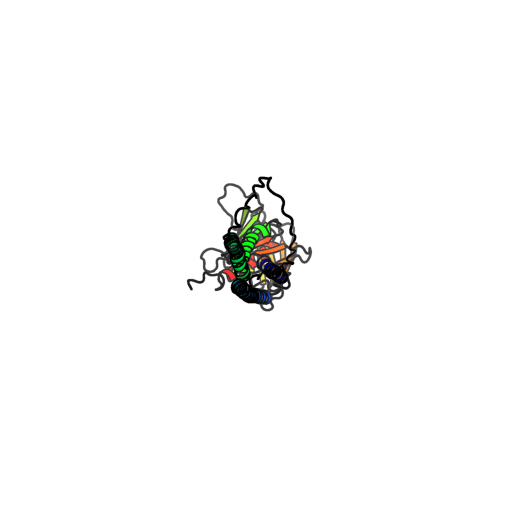1.00 63.50 202 SER A CA 1
ATOM 1619 C C . SER A 1 202 ? -26.287 8.576 4.765 1.00 63.50 202 SER A C 1
ATOM 1621 O O . SER A 1 202 ? -26.941 7.535 4.686 1.00 63.50 202 SER A O 1
ATOM 1623 N N . PHE A 1 203 ? -25.112 8.635 5.394 1.00 70.38 203 PHE A N 1
ATOM 1624 C CA . PHE A 1 203 ? -24.414 7.515 5.995 1.00 70.38 203 PHE A CA 1
ATOM 1625 C C . PHE A 1 203 ? -24.644 7.453 7.512 1.00 70.38 203 PHE A C 1
ATOM 1627 O O . PHE A 1 203 ? -24.623 8.483 8.193 1.00 70.38 203 PHE A O 1
ATOM 1634 N N . PRO A 1 204 ? -24.832 6.247 8.078 1.00 69.88 204 PRO A N 1
ATOM 1635 C CA . PRO A 1 204 ? -24.981 6.081 9.516 1.00 69.88 204 PRO A CA 1
ATOM 1636 C C . PRO A 1 204 ? -23.700 6.519 10.235 1.00 69.88 204 PRO A C 1
ATOM 1638 O O . PRO A 1 204 ? -22.600 6.096 9.876 1.00 69.88 204 PRO A O 1
ATOM 1641 N N . MET A 1 205 ? -23.845 7.342 11.277 1.00 73.50 205 MET A N 1
ATOM 1642 C CA . MET A 1 205 ? -22.710 7.739 12.112 1.00 73.50 205 MET A CA 1
ATOM 1643 C C . MET A 1 205 ? -22.062 6.520 12.781 1.00 73.50 205 MET A C 1
ATOM 1645 O O . MET A 1 205 ? -22.780 5.612 13.219 1.00 73.50 205 MET A O 1
ATOM 1649 N N . PRO A 1 206 ? -20.724 6.500 12.919 1.00 78.50 206 PRO A N 1
ATOM 1650 C CA . PRO A 1 206 ? -20.042 5.425 13.618 1.00 78.50 206 PRO A CA 1
ATOM 1651 C C . PRO A 1 206 ? -20.458 5.396 15.090 1.00 78.50 206 PRO A C 1
ATOM 1653 O O . PRO A 1 206 ? -20.371 6.391 15.812 1.00 78.50 206 PRO A O 1
ATOM 1656 N N . THR A 1 207 ? -20.884 4.226 15.562 1.00 85.69 207 THR A N 1
ATOM 1657 C CA . THR A 1 207 ? -21.236 4.015 16.974 1.00 85.69 207 THR A CA 1
ATOM 1658 C C . THR A 1 207 ? -20.018 4.178 17.882 1.00 85.69 207 THR A C 1
ATOM 1660 O O . THR A 1 207 ? -20.139 4.703 18.987 1.00 85.69 207 THR A O 1
ATOM 1663 N N . LEU A 1 208 ? -18.840 3.767 17.404 1.00 88.69 208 LEU A N 1
ATOM 1664 C CA . LEU A 1 208 ? -17.564 3.928 18.091 1.00 88.69 208 LEU A CA 1
ATOM 1665 C C . LEU A 1 208 ? -17.014 5.339 17.850 1.00 88.69 208 LEU A C 1
ATOM 1667 O O . LEU A 1 208 ? -16.700 5.708 16.722 1.00 88.69 208 LEU A O 1
ATOM 1671 N N . GLN A 1 209 ? -16.905 6.119 18.920 1.00 89.69 209 GLN A N 1
ATOM 1672 C CA . GLN A 1 209 ? -16.553 7.540 18.866 1.00 89.69 209 GLN A CA 1
ATOM 1673 C C . GLN A 1 209 ? -15.096 7.809 19.231 1.00 89.69 209 GLN A C 1
ATOM 1675 O O . GLN A 1 209 ? -14.519 8.800 18.793 1.00 89.69 209 GLN A O 1
ATOM 1680 N N . ASN A 1 210 ? -14.513 6.964 20.077 1.00 92.06 210 ASN A N 1
ATOM 1681 C CA . ASN A 1 210 ? -13.138 7.113 20.528 1.00 92.06 210 ASN A CA 1
ATOM 1682 C C . ASN A 1 210 ? -12.485 5.741 20.672 1.00 92.06 210 ASN A C 1
ATOM 1684 O O . ASN A 1 210 ? -13.129 4.819 21.177 1.00 92.06 210 ASN A O 1
ATOM 1688 N N . VAL A 1 211 ? -11.217 5.635 20.288 1.00 94.75 211 VAL A N 1
ATOM 1689 C CA . VAL A 1 211 ? -10.345 4.495 20.578 1.00 94.75 211 VAL A CA 1
ATOM 1690 C C . VAL A 1 211 ? -9.020 5.019 21.111 1.00 94.75 211 VAL A C 1
ATOM 1692 O O . VAL A 1 211 ? -8.292 5.702 20.399 1.00 94.75 211 VAL A O 1
ATOM 1695 N N . THR A 1 212 ? -8.692 4.683 22.349 1.00 96.06 212 THR A N 1
ATOM 1696 C CA . THR A 1 212 ? -7.410 5.009 22.974 1.00 96.06 212 THR A CA 1
ATOM 1697 C C . THR A 1 212 ? -6.524 3.772 22.977 1.00 96.06 212 THR A C 1
ATOM 1699 O O . THR A 1 212 ? -6.951 2.701 23.406 1.00 96.06 212 THR A O 1
ATOM 1702 N N . TYR A 1 213 ? -5.296 3.934 22.498 1.00 95.62 213 TYR A N 1
ATOM 1703 C CA . TYR A 1 213 ? -4.285 2.894 22.377 1.00 95.62 213 TYR A CA 1
ATOM 1704 C C . TYR A 1 213 ? -3.253 3.039 23.493 1.00 95.62 213 TYR A C 1
ATOM 1706 O O . TYR A 1 213 ? -2.736 4.127 23.734 1.00 95.62 213 TYR A O 1
ATOM 1714 N N . ASP A 1 214 ? -2.907 1.924 24.119 1.00 94.06 214 ASP A N 1
ATOM 1715 C CA . ASP A 1 214 ? -1.760 1.797 25.004 1.00 94.06 214 ASP A CA 1
ATOM 1716 C C . ASP A 1 214 ? -0.778 0.795 24.388 1.00 94.06 214 ASP A C 1
ATOM 1718 O O . ASP A 1 214 ? -0.938 -0.422 24.475 1.00 94.06 214 ASP A O 1
ATOM 1722 N N . LEU A 1 215 ? 0.258 1.329 23.738 1.00 90.06 215 LEU A N 1
ATOM 1723 C CA . LEU A 1 215 ? 1.290 0.523 23.085 1.00 90.06 215 LEU A CA 1
ATOM 1724 C C . LEU A 1 215 ? 2.219 -0.181 24.084 1.00 90.06 215 LEU A C 1
ATOM 1726 O O . LEU A 1 215 ? 2.935 -1.091 23.685 1.00 90.06 215 LEU A O 1
ATOM 1730 N N . SER A 1 216 ? 2.233 0.227 25.359 1.00 90.19 216 SER A N 1
ATOM 1731 C CA . SER A 1 216 ? 3.081 -0.404 26.379 1.00 90.19 216 SER A CA 1
ATOM 1732 C C . SER A 1 216 ? 2.496 -1.725 26.870 1.00 90.19 216 SER A C 1
ATOM 1734 O O . SER A 1 216 ? 3.228 -2.683 27.105 1.00 90.19 216 SER A O 1
ATOM 1736 N N . THR A 1 217 ? 1.167 -1.789 26.966 1.00 91.38 217 THR A N 1
ATOM 1737 C CA . THR A 1 217 ? 0.416 -3.005 27.302 1.00 91.38 217 THR A CA 1
ATOM 1738 C C . THR A 1 217 ? -0.128 -3.720 26.067 1.00 91.38 217 THR A C 1
ATOM 1740 O O . THR A 1 217 ? -0.775 -4.754 26.199 1.00 91.38 217 THR A O 1
ATOM 1743 N N . SER A 1 218 ? 0.132 -3.174 24.874 1.00 92.19 218 SER A N 1
ATOM 1744 C CA . SER A 1 218 ? -0.444 -3.608 23.600 1.00 92.19 218 SER A CA 1
ATOM 1745 C C . SER A 1 218 ? -1.961 -3.783 23.686 1.00 92.19 218 SER A C 1
ATOM 1747 O O . SER A 1 218 ? -2.517 -4.791 23.267 1.00 92.19 218 SER A O 1
ATOM 1749 N N . SER A 1 219 ? -2.654 -2.793 24.245 1.00 95.06 219 SER A N 1
ATOM 1750 C CA . SER A 1 219 ? -4.107 -2.824 24.411 1.00 95.06 219 SER A CA 1
ATOM 1751 C C . SER A 1 219 ? -4.768 -1.571 23.842 1.00 95.06 219 SER A C 1
ATOM 1753 O O . SER A 1 219 ? -4.125 -0.546 23.613 1.00 95.06 219 SER A O 1
ATOM 1755 N N . ALA A 1 220 ? -6.060 -1.656 23.551 1.00 95.69 220 ALA A N 1
ATOM 1756 C CA . ALA A 1 220 ? -6.867 -0.510 23.173 1.00 95.69 220 ALA A CA 1
ATOM 1757 C C . ALA A 1 220 ? -8.243 -0.581 23.833 1.00 95.69 220 ALA A C 1
ATOM 1759 O O . ALA A 1 220 ? -8.828 -1.652 24.000 1.00 95.69 220 ALA A O 1
ATOM 1760 N N . VAL A 1 221 ? -8.776 0.579 24.198 1.00 96.19 221 VAL A N 1
ATOM 1761 C CA . VAL A 1 221 ? -10.104 0.723 24.800 1.00 96.19 221 VAL A CA 1
ATOM 1762 C C . VAL A 1 221 ? -10.878 1.752 24.002 1.00 96.19 221 VAL A C 1
ATOM 1764 O O . VAL A 1 221 ? -10.316 2.756 23.570 1.00 96.19 221 VAL A O 1
ATOM 1767 N N . GLY A 1 222 ? -12.173 1.527 23.804 1.00 93.31 222 GLY A N 1
ATOM 1768 C CA . GLY A 1 222 ? -13.005 2.476 23.080 1.00 93.31 222 GLY A CA 1
ATOM 1769 C C . GLY A 1 222 ? -14.336 2.792 23.730 1.00 93.31 222 GLY A C 1
ATOM 1770 O O . GLY A 1 222 ? -14.897 2.020 24.514 1.00 93.31 222 GLY A O 1
ATOM 1771 N N . ILE A 1 223 ? -14.826 3.972 23.365 1.00 92.62 223 ILE A N 1
ATOM 1772 C CA . ILE A 1 223 ? -16.059 4.567 23.863 1.00 92.62 223 ILE A CA 1
ATOM 1773 C C . ILE A 1 223 ? -17.045 4.654 22.706 1.00 92.62 223 ILE A C 1
ATOM 1775 O O . ILE A 1 223 ? -16.735 5.218 21.651 1.00 92.62 223 ILE A O 1
ATOM 1779 N N . CYS A 1 224 ? -18.248 4.143 22.930 1.00 89.88 224 CYS A N 1
ATOM 1780 C CA . CYS A 1 224 ? -19.351 4.215 21.988 1.00 89.88 224 CYS A CA 1
ATOM 1781 C C . CYS A 1 224 ? -20.406 5.207 22.456 1.00 89.88 224 CYS A C 1
ATOM 1783 O O . CYS A 1 224 ? -20.516 5.503 23.648 1.00 89.88 224 CYS A O 1
ATOM 1785 N N . LEU A 1 225 ? -21.199 5.692 21.503 1.00 87.56 225 LEU A N 1
ATOM 1786 C CA . LEU A 1 225 ? -22.378 6.505 21.757 1.00 87.56 225 LEU A CA 1
ATOM 1787 C C . LEU A 1 225 ? -23.640 5.661 21.557 1.00 87.56 225 LEU A C 1
ATOM 1789 O O . LEU A 1 225 ? -24.015 5.361 20.425 1.00 87.56 225 LEU A O 1
ATOM 1793 N N . PHE A 1 226 ? -24.316 5.318 22.653 1.00 83.62 226 PHE A N 1
ATOM 1794 C CA . PHE A 1 226 ? -25.610 4.630 22.634 1.00 83.62 226 PHE A CA 1
ATOM 1795 C C . PHE A 1 226 ? -26.686 5.561 23.158 1.00 83.62 226 PHE A C 1
ATOM 1797 O O . PHE A 1 226 ? -26.607 6.020 24.294 1.00 83.62 226 PHE A O 1
ATOM 1804 N N . SER A 1 227 ? -27.697 5.857 22.339 1.00 81.88 227 SER A N 1
ATOM 1805 C CA . SER A 1 227 ? -28.826 6.708 22.748 1.00 81.88 227 SER A CA 1
ATOM 1806 C C . SER A 1 227 ? -28.386 8.042 23.383 1.00 81.88 227 SER A C 1
ATOM 1808 O O . SER A 1 227 ? -28.996 8.521 24.335 1.00 81.88 227 SER A O 1
ATOM 1810 N N . GLY A 1 228 ? -27.285 8.623 22.888 1.00 79.62 228 GLY A N 1
ATOM 1811 C CA . GLY A 1 228 ? -26.702 9.867 23.406 1.00 79.62 228 GLY A CA 1
ATOM 1812 C C . GLY A 1 228 ? -25.808 9.721 24.646 1.00 79.62 228 GLY A C 1
ATOM 1813 O O . GLY A 1 228 ? -25.214 10.709 25.073 1.00 79.62 228 GLY A O 1
ATOM 1814 N N . GLN A 1 229 ? -25.660 8.520 25.212 1.00 85.06 229 GLN A N 1
ATOM 1815 C CA . GLN A 1 229 ? -24.767 8.248 26.339 1.00 85.06 229 GLN A CA 1
ATOM 1816 C C . GLN A 1 229 ? -23.446 7.629 25.880 1.00 85.06 229 GLN A C 1
ATOM 1818 O O . GLN A 1 229 ? -23.414 6.742 25.028 1.00 85.06 229 GLN A O 1
ATOM 1823 N N . LYS A 1 230 ? -22.343 8.108 26.465 1.00 88.81 230 LYS A N 1
ATOM 1824 C CA . LYS A 1 230 ? -21.000 7.568 26.241 1.00 88.81 230 LYS A CA 1
ATOM 1825 C C . LYS A 1 230 ? -20.748 6.403 27.193 1.00 88.81 230 LYS A C 1
ATOM 1827 O O . LYS A 1 230 ? -20.856 6.581 28.404 1.00 88.81 230 LYS A O 1
ATOM 1832 N N . GLN A 1 231 ? -20.371 5.248 26.657 1.00 92.00 231 GLN A N 1
ATOM 1833 C CA . GLN A 1 231 ? -20.055 4.058 27.448 1.00 92.00 231 GLN A CA 1
ATOM 1834 C C . GLN A 1 231 ? -18.827 3.337 26.889 1.00 92.00 231 GLN A C 1
ATOM 1836 O O . GLN A 1 231 ? -18.618 3.310 25.676 1.00 92.00 231 GLN A O 1
ATOM 1841 N N . ASN A 1 232 ? -18.032 2.730 27.775 1.00 92.44 232 ASN A N 1
ATOM 1842 C CA . ASN A 1 232 ? -16.975 1.805 27.375 1.00 92.44 232 ASN A CA 1
ATOM 1843 C C . ASN A 1 232 ? -17.614 0.591 26.702 1.00 92.44 232 ASN A C 1
ATOM 1845 O O . ASN A 1 232 ? -18.382 -0.136 27.328 1.00 92.44 232 ASN A O 1
ATOM 1849 N N . CYS A 1 233 ? -17.300 0.405 25.429 1.00 92.44 233 CYS A N 1
ATOM 1850 C CA . CYS A 1 233 ? -17.924 -0.608 24.585 1.00 92.44 233 CYS A CA 1
ATOM 1851 C C . CYS A 1 233 ? -16.904 -1.511 23.905 1.00 92.44 233 CYS A C 1
ATOM 1853 O O . CYS A 1 233 ? -17.282 -2.487 23.273 1.00 92.44 233 CYS A O 1
ATOM 1855 N N . LEU A 1 234 ? -15.622 -1.164 23.972 1.00 94.94 234 LEU A N 1
ATOM 1856 C CA . LEU A 1 234 ? -14.574 -1.816 23.213 1.00 94.94 234 LEU A CA 1
ATOM 1857 C C . LEU A 1 234 ? -13.381 -2.069 24.122 1.00 94.94 234 LEU A C 1
ATOM 1859 O O . LEU A 1 234 ? -12.891 -1.150 24.778 1.00 94.94 234 LEU A O 1
ATOM 1863 N N . SER A 1 235 ? -12.891 -3.299 24.091 1.00 96.00 235 SER A N 1
ATOM 1864 C CA . SER A 1 235 ? -11.585 -3.686 24.602 1.00 96.00 235 SER A CA 1
ATOM 1865 C C . SER A 1 235 ? -10.904 -4.528 23.534 1.00 96.00 235 SER A C 1
ATOM 1867 O O . SER A 1 235 ? -11.516 -5.430 22.965 1.00 96.00 235 SER A O 1
ATOM 1869 N N . ALA A 1 236 ? -9.658 -4.205 23.225 1.00 96.00 236 ALA A N 1
ATOM 1870 C CA . ALA A 1 236 ? -8.853 -4.966 22.296 1.00 96.00 236 ALA A CA 1
ATOM 1871 C C . ALA A 1 236 ? -7.484 -5.248 22.903 1.00 96.00 236 ALA A C 1
ATOM 1873 O O . ALA A 1 236 ? -6.854 -4.346 23.452 1.00 96.00 236 ALA A O 1
ATOM 1874 N N . ASN A 1 237 ? -7.021 -6.482 22.753 1.00 95.62 237 ASN A N 1
ATOM 1875 C CA . ASN A 1 237 ? -5.629 -6.846 22.966 1.00 95.62 237 ASN A CA 1
ATOM 1876 C C . ASN A 1 237 ? -4.958 -6.981 21.605 1.00 95.62 237 ASN A C 1
ATOM 1878 O O . ASN A 1 237 ? -5.543 -7.495 20.650 1.00 95.62 237 ASN A O 1
ATOM 1882 N N . MET A 1 238 ? -3.739 -6.482 21.511 1.00 93.25 238 MET A N 1
ATOM 1883 C CA . MET A 1 238 ? -2.927 -6.495 20.311 1.00 93.25 238 MET A CA 1
ATOM 1884 C C . MET A 1 238 ? -1.692 -7.327 20.614 1.00 93.25 238 MET A C 1
ATOM 1886 O O . MET A 1 238 ? -1.025 -7.112 21.620 1.00 93.25 238 MET A O 1
ATOM 1890 N N . ASP A 1 239 ? -1.386 -8.272 19.742 1.00 89.44 239 ASP A N 1
ATOM 1891 C CA . ASP A 1 239 ? -0.085 -8.924 19.760 1.00 89.44 239 ASP A CA 1
ATOM 1892 C C . ASP A 1 239 ? 0.816 -8.135 18.815 1.00 89.44 239 ASP A C 1
ATOM 1894 O O . ASP A 1 239 ? 0.732 -8.266 17.588 1.00 89.44 239 A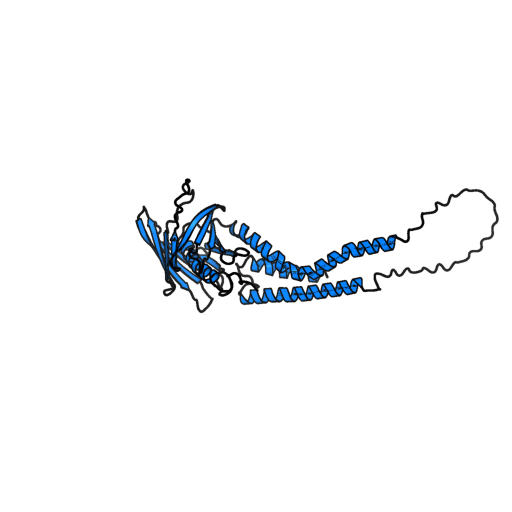SP A O 1
ATOM 1898 N N . LEU A 1 240 ? 1.559 -7.198 19.404 1.00 82.50 240 LEU A N 1
ATOM 1899 C CA . LEU A 1 240 ? 2.532 -6.358 18.723 1.00 82.50 240 LEU A CA 1
ATOM 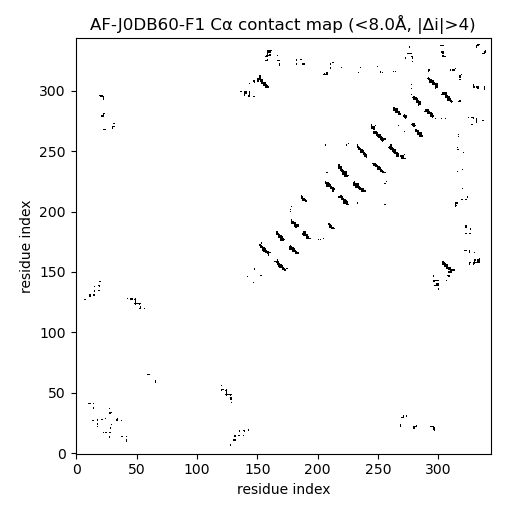1900 C C . LEU A 1 240 ? 3.905 -6.972 18.971 1.00 82.50 240 LEU A C 1
ATOM 1902 O O . LEU A 1 240 ? 4.646 -6.503 19.835 1.00 82.50 240 LEU A O 1
ATOM 1906 N N . ASP A 1 241 ? 4.256 -8.017 18.227 1.00 74.19 241 ASP A N 1
ATOM 1907 C CA . ASP A 1 241 ? 5.645 -8.463 18.215 1.00 74.19 241 ASP A CA 1
ATOM 1908 C C . ASP A 1 241 ? 6.475 -7.426 17.441 1.00 74.19 241 ASP A C 1
ATOM 1910 O O . ASP A 1 241 ? 6.577 -7.428 16.212 1.00 74.19 241 ASP A O 1
ATOM 1914 N N . LEU A 1 242 ? 6.957 -6.423 18.178 1.00 65.75 242 LEU A N 1
ATOM 1915 C CA . LEU A 1 242 ? 7.739 -5.318 17.630 1.00 65.75 242 LEU A CA 1
ATOM 1916 C C . LEU A 1 242 ? 9.182 -5.743 17.327 1.00 65.75 242 LEU A C 1
ATOM 1918 O O . LEU A 1 242 ? 9.817 -5.119 16.475 1.00 65.75 242 LEU A O 1
ATOM 1922 N N . ASP A 1 243 ? 9.672 -6.789 17.999 1.00 61.47 243 ASP A N 1
ATOM 1923 C CA . ASP A 1 243 ? 11.066 -7.239 17.950 1.00 61.47 243 ASP A CA 1
ATOM 1924 C C . ASP A 1 243 ? 11.271 -8.386 16.951 1.00 61.47 243 ASP A C 1
ATOM 1926 O O . ASP A 1 243 ? 12.322 -8.485 16.311 1.00 61.47 243 ASP A O 1
ATOM 1930 N N . SER A 1 244 ? 10.262 -9.237 16.776 1.00 52.69 244 SER A N 1
ATOM 1931 C CA . SER A 1 244 ? 10.211 -10.272 15.754 1.00 52.69 244 SER A CA 1
ATOM 1932 C C . SER A 1 244 ? 9.091 -9.895 14.791 1.00 52.69 244 SER A C 1
ATOM 1934 O O . SER A 1 244 ? 7.920 -9.864 15.140 1.00 52.69 244 SER A O 1
ATOM 1936 N N . THR A 1 245 ? 9.444 -9.550 13.557 1.00 56.50 245 THR A N 1
ATOM 1937 C CA . THR A 1 245 ? 8.572 -8.944 12.537 1.00 56.50 245 THR A CA 1
ATOM 1938 C C . THR A 1 245 ? 7.436 -9.853 12.020 1.00 56.50 245 THR A C 1
ATOM 1940 O O . THR A 1 245 ? 6.966 -9.728 10.886 1.00 56.50 245 THR A O 1
ATOM 1943 N N . SER A 1 246 ? 6.993 -10.814 12.824 1.00 57.00 246 SER A N 1
ATOM 1944 C CA . SER A 1 246 ? 6.383 -12.051 12.375 1.00 57.00 246 SER A CA 1
ATOM 1945 C C . SER A 1 246 ? 4.867 -12.104 12.545 1.00 57.00 246 SER A C 1
ATOM 1947 O O . SER A 1 246 ? 4.238 -12.859 11.805 1.00 57.00 246 SER A O 1
ATOM 1949 N N . TYR A 1 247 ? 4.235 -11.299 13.406 1.00 75.88 247 TYR A N 1
ATOM 1950 C CA . TYR A 1 247 ? 2.778 -11.373 13.538 1.00 75.88 247 TYR A CA 1
ATOM 1951 C C . TYR A 1 247 ? 2.146 -10.087 14.077 1.00 75.88 247 TYR A C 1
ATOM 1953 O O . TYR A 1 247 ? 2.659 -9.461 14.997 1.00 75.88 247 TYR A O 1
ATOM 1961 N N . LEU A 1 248 ? 1.013 -9.698 13.491 1.00 88.88 248 LEU A N 1
ATOM 1962 C CA . LEU A 1 248 ? 0.106 -8.701 14.055 1.00 88.88 248 LEU A CA 1
ATOM 1963 C C . LEU A 1 248 ? -1.235 -9.384 14.273 1.00 88.88 248 LEU A C 1
ATOM 1965 O O . LEU A 1 248 ? -1.879 -9.798 13.305 1.00 88.88 248 LEU A O 1
ATOM 1969 N N . ARG A 1 249 ? -1.654 -9.485 15.532 1.00 92.81 249 ARG A N 1
ATOM 1970 C CA . ARG A 1 249 ? -2.946 -10.058 15.927 1.00 92.81 249 ARG A CA 1
ATOM 1971 C C . ARG A 1 249 ? -3.752 -9.021 16.689 1.00 92.81 249 ARG A C 1
ATOM 1973 O O . ARG A 1 249 ? -3.200 -8.279 17.494 1.00 92.81 249 ARG A O 1
ATOM 1980 N N . PHE A 1 250 ? -5.059 -9.013 16.480 1.00 94.56 250 PHE A N 1
ATOM 1981 C CA . PHE A 1 250 ? -6.002 -8.250 17.283 1.00 94.56 250 PHE A CA 1
ATOM 1982 C C . PHE A 1 250 ? -7.053 -9.192 17.843 1.00 94.56 250 PHE A C 1
ATOM 1984 O O . PHE A 1 250 ? -7.718 -9.900 17.091 1.00 94.56 250 PHE A O 1
ATOM 1991 N N . GLU A 1 251 ? -7.251 -9.149 19.149 1.00 95.56 251 GLU A N 1
ATOM 1992 C CA . GLU A 1 251 ? -8.359 -9.800 19.833 1.00 95.56 251 GLU A CA 1
ATOM 1993 C C . GLU A 1 251 ? -9.294 -8.711 20.330 1.00 95.56 251 GLU A C 1
ATOM 1995 O O . GLU A 1 251 ? -8.993 -8.007 21.290 1.00 95.56 251 GLU A O 1
ATOM 2000 N N . ILE A 1 252 ? -10.403 -8.525 19.624 1.00 95.12 252 ILE A N 1
ATOM 2001 C CA . ILE A 1 252 ? -11.308 -7.394 19.793 1.00 95.12 252 ILE A CA 1
ATOM 2002 C C . ILE A 1 252 ? -12.614 -7.896 20.398 1.00 95.12 252 ILE A C 1
ATOM 2004 O O . ILE A 1 252 ? -13.321 -8.693 19.786 1.00 95.12 252 ILE A O 1
ATOM 2008 N N . ALA A 1 253 ? -12.960 -7.387 21.574 1.00 94.75 253 ALA A N 1
ATOM 2009 C CA . ALA A 1 253 ? -14.262 -7.550 22.202 1.00 94.75 253 ALA A CA 1
ATOM 2010 C C . ALA A 1 253 ? -15.022 -6.219 22.127 1.00 94.75 253 ALA A C 1
ATOM 2012 O O . ALA A 1 253 ? -14.597 -5.219 22.710 1.00 94.75 253 ALA A O 1
ATOM 2013 N N . ALA A 1 254 ? -16.138 -6.200 21.400 1.00 91.75 254 ALA A N 1
ATOM 2014 C CA . ALA A 1 254 ? -16.946 -5.002 21.201 1.00 91.75 254 ALA A CA 1
ATOM 2015 C C . ALA A 1 254 ? -18.422 -5.259 21.528 1.00 91.75 254 ALA A C 1
ATOM 2017 O O . ALA A 1 254 ? -19.056 -6.107 20.905 1.00 91.75 254 ALA A O 1
ATOM 2018 N N . ASP A 1 255 ? -18.983 -4.502 22.466 1.00 89.62 255 ASP A N 1
ATOM 2019 C CA . ASP A 1 255 ? -20.416 -4.450 22.748 1.00 89.62 255 ASP A CA 1
ATOM 2020 C C . ASP A 1 255 ? -21.033 -3.232 22.063 1.00 89.62 255 ASP A C 1
ATOM 2022 O O . ASP A 1 255 ? -20.986 -2.114 22.571 1.00 89.62 255 ASP A O 1
ATOM 2026 N N . LEU A 1 256 ? -21.608 -3.451 20.881 1.00 80.25 256 LEU A N 1
ATOM 2027 C CA . LEU A 1 256 ? -22.283 -2.409 20.106 1.00 80.25 256 LEU A CA 1
ATOM 2028 C C . LEU A 1 256 ? -23.782 -2.294 20.443 1.00 80.25 256 LEU A C 1
ATOM 2030 O O . LEU A 1 256 ? -24.576 -1.919 19.583 1.00 80.25 256 LEU A O 1
ATOM 2034 N N . GLY A 1 257 ? -24.182 -2.638 21.674 1.00 76.69 257 GLY A N 1
ATOM 2035 C CA . GLY A 1 257 ? -25.571 -2.562 22.150 1.00 76.69 257 GLY A CA 1
ATOM 2036 C C . GLY A 1 257 ? -26.428 -3.783 21.797 1.00 76.69 257 GLY A C 1
ATOM 2037 O O . GLY A 1 257 ? -27.602 -3.843 22.155 1.00 76.69 257 GLY A O 1
ATOM 2038 N N . PHE A 1 258 ? -25.837 -4.774 21.125 1.00 80.12 258 PHE A N 1
ATOM 2039 C CA . PHE A 1 258 ? -26.467 -6.048 20.757 1.00 80.12 258 PHE A CA 1
ATOM 2040 C C . PHE A 1 258 ? -25.737 -7.247 21.381 1.00 80.12 258 PHE A C 1
ATOM 2042 O O . PHE A 1 258 ? -25.842 -8.368 20.881 1.00 80.12 258 PHE A O 1
ATOM 2049 N N . GLY A 1 259 ? -24.984 -7.001 22.457 1.00 84.19 259 GLY A N 1
ATOM 2050 C CA . GLY A 1 259 ? -24.120 -7.976 23.109 1.00 84.19 259 GLY A CA 1
ATOM 2051 C C . GLY A 1 259 ? -22.677 -7.918 22.610 1.00 84.19 259 GLY A C 1
ATOM 2052 O O . GLY A 1 259 ? -22.370 -7.357 21.554 1.00 84.19 259 GLY A O 1
ATOM 2053 N N . VAL A 1 260 ? -21.788 -8.527 23.396 1.00 89.00 260 VAL A N 1
ATOM 2054 C CA . VAL A 1 260 ? -20.349 -8.571 23.119 1.00 89.00 260 VAL A CA 1
ATOM 2055 C C . VAL A 1 260 ? -20.079 -9.467 21.912 1.00 89.00 260 VAL A C 1
ATOM 2057 O O . VAL A 1 260 ? -20.372 -10.664 21.926 1.00 89.00 260 VAL A O 1
ATOM 2060 N N . ARG A 1 261 ? -19.483 -8.889 20.871 1.00 90.44 261 ARG A N 1
ATOM 2061 C CA . ARG A 1 261 ? -18.928 -9.611 19.726 1.00 90.44 261 ARG A CA 1
ATOM 2062 C C . ARG A 1 261 ? -17.426 -9.739 19.888 1.00 90.44 261 ARG A C 1
ATOM 2064 O O . ARG A 1 261 ? -16.745 -8.758 20.180 1.00 90.44 261 ARG A O 1
ATOM 2071 N N . HIS A 1 262 ? -16.929 -10.947 19.663 1.00 93.19 262 HIS A N 1
ATOM 2072 C CA . HIS A 1 262 ? -15.508 -11.248 19.674 1.00 93.19 262 HIS A CA 1
ATOM 2073 C C . HIS A 1 262 ? -15.019 -11.413 18.238 1.00 93.19 262 HIS A C 1
ATOM 2075 O O . HIS A 1 262 ? -15.564 -12.219 17.486 1.00 93.19 262 HIS A O 1
ATOM 2081 N N . HIS A 1 263 ? -13.996 -10.650 17.874 1.00 93.56 263 HIS A N 1
ATOM 2082 C CA . HIS A 1 263 ? -13.306 -10.752 16.597 1.00 93.56 263 HIS A CA 1
ATOM 2083 C C . HIS A 1 263 ? -11.841 -11.042 16.856 1.00 93.56 263 HIS A C 1
ATOM 2085 O O . HIS A 1 263 ? -11.212 -10.384 17.685 1.00 93.56 263 HIS A O 1
ATOM 2091 N N . VAL A 1 264 ? -11.299 -11.999 16.118 1.00 94.69 264 VAL A N 1
ATOM 2092 C CA . VAL A 1 264 ? -9.871 -12.279 16.135 1.00 94.69 264 VAL A CA 1
ATOM 2093 C C . VAL A 1 264 ? -9.349 -12.023 14.741 1.00 94.69 264 VAL A C 1
ATOM 2095 O O . VAL A 1 264 ? -9.760 -12.674 13.784 1.00 94.69 264 VAL A O 1
ATOM 2098 N N . LEU A 1 265 ? -8.492 -11.020 14.623 1.00 94.31 265 LEU A N 1
ATOM 2099 C CA . LEU A 1 265 ? -7.946 -10.579 13.356 1.00 94.31 265 LEU A CA 1
ATOM 2100 C C . LEU A 1 265 ? -6.451 -10.846 13.330 1.00 94.31 265 LEU A C 1
ATOM 2102 O O . LEU A 1 265 ? -5.773 -10.633 14.332 1.00 94.31 265 LEU A O 1
ATOM 2106 N N . HIS A 1 266 ? -5.926 -11.250 12.184 1.00 92.44 266 HIS A N 1
ATOM 2107 C CA . HIS A 1 266 ? -4.492 -11.437 12.008 1.00 92.44 266 HIS A CA 1
ATOM 2108 C C . HIS A 1 266 ? -4.009 -10.887 10.674 1.00 92.44 266 HIS A C 1
ATOM 2110 O O . HIS A 1 266 ? -4.727 -10.916 9.667 1.00 92.44 266 HIS A O 1
ATOM 2116 N N . ALA A 1 267 ? -2.787 -10.364 10.668 1.00 90.81 267 ALA A N 1
ATOM 2117 C CA . ALA A 1 267 ? -2.103 -10.005 9.440 1.00 90.81 267 ALA A CA 1
ATOM 2118 C C . ALA A 1 267 ? -1.638 -11.278 8.724 1.00 90.81 267 ALA A C 1
ATOM 2120 O O . ALA A 1 267 ? -1.050 -12.164 9.339 1.00 90.81 267 ALA A O 1
ATOM 2121 N N . ILE A 1 268 ? -1.909 -11.366 7.422 1.00 87.56 268 ILE A N 1
ATOM 2122 C CA . ILE A 1 268 ? -1.437 -12.487 6.592 1.00 87.56 268 ILE A CA 1
ATOM 2123 C C . ILE A 1 268 ? 0.063 -12.364 6.331 1.00 87.56 268 ILE A C 1
ATOM 2125 O O . ILE A 1 268 ? 0.785 -13.355 6.293 1.00 87.56 268 ILE A O 1
ATOM 2129 N N . ASP A 1 269 ? 0.502 -11.136 6.078 1.00 78.75 269 ASP A N 1
ATOM 2130 C CA . ASP A 1 269 ? 1.855 -10.848 5.647 1.00 78.75 269 ASP A CA 1
ATOM 2131 C C . ASP A 1 269 ? 2.734 -10.539 6.865 1.00 78.75 269 ASP A C 1
ATOM 2133 O O . ASP A 1 269 ? 2.380 -9.711 7.709 1.00 78.75 269 ASP A O 1
ATOM 2137 N N . HIS A 1 270 ? 3.903 -11.177 6.921 1.00 71.56 270 HIS A N 1
ATOM 2138 C CA . HIS A 1 270 ? 4.986 -10.767 7.811 1.00 71.56 270 HIS A CA 1
ATOM 2139 C C . HIS A 1 270 ? 5.497 -9.368 7.404 1.00 71.56 270 HIS A C 1
ATOM 2141 O O . HIS A 1 270 ? 5.288 -8.920 6.271 1.00 71.56 270 HIS A O 1
ATOM 2147 N N . ASP A 1 271 ? 6.166 -8.668 8.320 1.00 73.62 271 ASP A N 1
ATOM 2148 C CA . ASP A 1 271 ? 6.690 -7.311 8.114 1.00 73.62 271 ASP A CA 1
ATOM 2149 C C . ASP A 1 271 ? 5.609 -6.269 7.741 1.00 73.62 271 ASP A C 1
ATOM 2151 O O . ASP A 1 271 ? 5.718 -5.533 6.755 1.00 73.62 271 ASP A O 1
ATOM 2155 N N . TRP A 1 272 ? 4.535 -6.202 8.529 1.00 79.50 272 TRP A N 1
ATOM 2156 C CA . TRP A 1 272 ? 3.459 -5.219 8.339 1.00 79.50 272 TRP A CA 1
ATOM 2157 C C . TRP A 1 272 ? 3.905 -3.772 8.619 1.00 79.50 272 TRP A C 1
ATOM 2159 O O . TRP A 1 272 ? 3.359 -2.827 8.040 1.00 79.50 272 TRP A O 1
ATOM 2169 N N . GLN A 1 273 ? 4.908 -3.606 9.488 1.00 76.31 273 GLN A N 1
ATOM 2170 C CA . GLN A 1 273 ? 5.568 -2.339 9.787 1.00 76.31 273 GLN A CA 1
ATOM 2171 C C . GLN A 1 273 ? 6.932 -2.276 9.091 1.00 76.31 273 GLN A C 1
ATOM 2173 O O . GLN A 1 273 ? 7.784 -3.143 9.283 1.00 76.31 273 GLN A O 1
ATOM 2178 N N . TYR A 1 274 ? 7.163 -1.222 8.310 1.00 64.38 274 TYR A N 1
ATOM 2179 C CA . TYR A 1 274 ? 8.476 -0.925 7.751 1.00 64.38 274 TYR A CA 1
ATOM 2180 C C . TYR A 1 274 ? 9.062 0.311 8.416 1.00 64.38 274 TYR A C 1
ATOM 2182 O O . TYR A 1 274 ? 8.392 1.327 8.551 1.00 64.38 274 TYR A O 1
ATOM 2190 N N . SER A 1 275 ? 10.335 0.240 8.815 1.00 66.56 275 SER A N 1
ATOM 2191 C CA . SER A 1 275 ? 11.080 1.425 9.269 1.00 66.56 275 SER A CA 1
ATOM 2192 C C . SER A 1 275 ? 11.307 2.431 8.138 1.00 66.56 275 SER A C 1
ATOM 2194 O O . SER A 1 275 ? 11.453 3.626 8.376 1.00 66.56 275 SER A O 1
ATOM 2196 N N . ASP A 1 276 ? 11.345 1.916 6.909 1.00 71.25 276 ASP A N 1
ATOM 2197 C CA . ASP A 1 276 ? 11.845 2.592 5.715 1.00 71.25 276 ASP A CA 1
ATOM 2198 C C . ASP A 1 276 ? 10.776 2.756 4.624 1.00 71.25 276 ASP A C 1
ATOM 2200 O O . ASP A 1 276 ? 11.106 3.278 3.565 1.00 71.25 276 ASP A O 1
ATOM 2204 N N . ASP A 1 277 ? 9.543 2.302 4.863 1.00 75.44 277 ASP A N 1
ATOM 2205 C CA . ASP A 1 277 ? 8.410 2.386 3.936 1.00 75.44 277 ASP A CA 1
ATOM 2206 C C . ASP A 1 277 ? 7.093 2.543 4.718 1.00 75.44 277 ASP A C 1
ATOM 2208 O O . ASP A 1 277 ? 7.032 2.328 5.929 1.00 75.44 277 ASP A O 1
ATOM 2212 N N . ALA A 1 278 ? 6.011 2.900 4.024 1.00 80.44 278 ALA A N 1
ATOM 2213 C CA . ALA A 1 278 ? 4.686 2.947 4.637 1.00 80.44 278 ALA A CA 1
ATOM 2214 C C . ALA A 1 278 ? 4.201 1.543 5.061 1.00 80.44 278 ALA A C 1
ATOM 2216 O O . ALA A 1 278 ? 4.528 0.551 4.398 1.00 80.44 278 ALA A O 1
ATOM 2217 N N . PRO A 1 279 ? 3.386 1.441 6.130 1.00 85.06 279 PRO A N 1
ATOM 2218 C CA . PRO A 1 279 ? 2.886 0.159 6.610 1.00 85.06 279 PRO A CA 1
ATOM 2219 C C . PRO A 1 279 ? 2.033 -0.536 5.544 1.00 85.06 279 PRO A C 1
ATOM 2221 O O . PRO A 1 279 ? 1.196 0.088 4.881 1.00 85.06 279 PRO A O 1
ATOM 2224 N N . SER A 1 280 ? 2.231 -1.848 5.390 1.00 85.88 280 SER A N 1
ATOM 2225 C CA . SER A 1 280 ? 1.515 -2.645 4.398 1.00 85.88 280 SER A CA 1
ATOM 2226 C C . SER A 1 280 ? 1.078 -3.997 4.933 1.00 85.88 280 SER A C 1
ATOM 2228 O O . SER A 1 280 ? 1.912 -4.817 5.301 1.00 85.88 280 SER A O 1
ATOM 2230 N N . MET A 1 281 ? -0.232 -4.249 4.918 1.00 89.75 281 MET A N 1
ATOM 2231 C CA . MET A 1 281 ? -0.805 -5.490 5.431 1.00 89.75 281 MET A CA 1
ATOM 2232 C C . MET A 1 281 ? -2.167 -5.822 4.819 1.00 89.75 281 MET A C 1
ATOM 2234 O O . MET A 1 281 ? -2.921 -4.942 4.385 1.00 89.75 281 MET A O 1
ATOM 2238 N N . ILE A 1 282 ? -2.501 -7.110 4.850 1.00 92.00 282 ILE A N 1
ATOM 2239 C CA . ILE A 1 282 ? -3.868 -7.620 4.726 1.00 92.00 282 ILE A CA 1
ATOM 2240 C C . ILE A 1 282 ? -4.261 -8.190 6.078 1.00 92.00 282 ILE A C 1
ATOM 2242 O O . ILE A 1 282 ? -3.576 -9.076 6.584 1.00 92.00 282 ILE A O 1
ATOM 2246 N N . LEU A 1 283 ? -5.379 -7.721 6.623 1.00 93.31 283 LEU A N 1
ATOM 2247 C CA . LEU A 1 283 ? -5.939 -8.252 7.856 1.00 93.31 283 LEU A CA 1
ATOM 2248 C C . LEU A 1 283 ? -7.107 -9.185 7.539 1.00 93.31 283 LEU A C 1
ATOM 2250 O O . LEU A 1 283 ? -8.011 -8.809 6.785 1.00 93.31 283 LEU A O 1
ATOM 2254 N N . ARG A 1 284 ? -7.097 -10.388 8.113 1.00 93.81 284 ARG A N 1
ATOM 2255 C CA . ARG A 1 284 ? -8.174 -11.375 7.986 1.00 93.81 284 ARG A CA 1
ATOM 2256 C C . ARG A 1 284 ? -8.799 -11.697 9.326 1.00 93.81 284 ARG A C 1
ATOM 2258 O O . ARG A 1 284 ? -8.103 -11.765 10.332 1.00 93.81 284 ARG A O 1
ATOM 2265 N N . ASP A 1 285 ? -10.105 -11.916 9.301 1.00 93.25 285 ASP A N 1
ATOM 2266 C CA . ASP A 1 285 ? -10.839 -12.490 10.421 1.00 93.25 285 ASP A CA 1
ATOM 2267 C C . ASP A 1 285 ? -10.561 -14.001 10.479 1.00 93.25 285 ASP A C 1
ATOM 2269 O O . ASP A 1 285 ? -10.696 -14.705 9.476 1.00 93.25 285 ASP A O 1
ATOM 2273 N N . GLU A 1 286 ? -10.113 -14.495 11.632 1.00 92.88 286 GLU A N 1
ATOM 2274 C CA . GLU A 1 286 ? -9.757 -15.903 11.842 1.00 92.88 286 GLU A CA 1
ATOM 2275 C C . GLU A 1 286 ? -10.989 -16.818 11.779 1.00 92.88 286 GLU A C 1
ATOM 2277 O O . GLU A 1 286 ? -10.882 -17.964 11.344 1.00 92.88 286 GLU A O 1
ATOM 2282 N N . LEU A 1 287 ? -12.168 -16.310 12.156 1.00 91.25 287 LEU A N 1
ATOM 2283 C CA . LEU A 1 287 ? -13.398 -17.096 12.180 1.00 91.25 287 LEU A CA 1
ATOM 2284 C C . LEU A 1 287 ? -14.019 -17.230 10.786 1.00 91.25 287 LEU A C 1
ATOM 2286 O O . LEU A 1 287 ? -14.458 -18.316 10.410 1.00 91.25 287 LEU A O 1
ATOM 2290 N N . THR A 1 288 ? -14.091 -16.132 10.029 1.00 90.75 288 THR A N 1
ATOM 2291 C CA . THR A 1 288 ? -14.756 -16.121 8.711 1.00 90.75 288 THR A CA 1
ATOM 2292 C C . THR A 1 288 ? -13.793 -16.343 7.547 1.00 90.75 288 THR A C 1
ATOM 2294 O O . THR A 1 288 ? -14.223 -16.711 6.456 1.00 90.75 288 THR A O 1
ATOM 2297 N N . GLY A 1 289 ? -12.494 -16.108 7.749 1.00 91.00 289 GLY A N 1
ATOM 2298 C CA . GLY A 1 289 ? -11.486 -16.091 6.687 1.00 91.00 289 GLY A CA 1
ATOM 2299 C C . GLY A 1 289 ? -11.564 -14.862 5.772 1.00 91.00 289 GLY A C 1
ATOM 2300 O O . GLY A 1 289 ? -10.769 -14.741 4.836 1.00 91.00 289 GLY A O 1
ATOM 2301 N N . GLU A 1 290 ? -12.499 -13.942 6.021 1.00 92.25 290 GLU A N 1
ATOM 2302 C CA . GLU A 1 290 ? -12.690 -12.746 5.205 1.00 92.25 290 GLU A CA 1
ATOM 2303 C C . GLU A 1 290 ? -11.593 -11.714 5.464 1.00 92.25 290 GLU A C 1
ATOM 2305 O O . GLU A 1 290 ? -11.155 -11.497 6.596 1.00 92.25 290 GLU A O 1
ATOM 2310 N N . SER A 1 291 ? -11.164 -11.024 4.407 1.00 92.50 291 SER A N 1
ATOM 2311 C CA . SER A 1 291 ? -10.271 -9.875 4.543 1.00 92.50 291 SER A CA 1
ATOM 2312 C C . SER A 1 291 ? -11.058 -8.664 5.037 1.00 92.50 291 SER A C 1
ATOM 2314 O O . SER A 1 291 ? -11.936 -8.170 4.340 1.00 92.50 291 SER A O 1
ATOM 2316 N N . VAL A 1 292 ? -10.727 -8.176 6.231 1.00 93.44 292 VAL A N 1
ATOM 2317 C CA . VAL A 1 292 ? -11.388 -7.020 6.858 1.00 93.44 292 VAL A CA 1
ATOM 2318 C C . VAL A 1 292 ? -10.840 -5.714 6.290 1.00 93.44 292 VAL A C 1
ATOM 2320 O O . VAL A 1 292 ? -11.607 -4.805 5.969 1.00 93.44 292 VAL A O 1
ATOM 2323 N N . LEU A 1 293 ? -9.517 -5.636 6.133 1.00 93.75 293 LEU A N 1
ATOM 2324 C CA . LEU A 1 293 ? -8.841 -4.488 5.541 1.00 93.75 293 LEU A CA 1
ATOM 2325 C C . LEU A 1 293 ? -7.622 -4.908 4.727 1.00 93.75 293 LEU A C 1
ATOM 2327 O O . LEU A 1 293 ? -6.987 -5.934 4.991 1.00 93.75 293 LEU A O 1
ATOM 2331 N N . ARG A 1 294 ? -7.264 -4.066 3.763 1.00 93.19 294 ARG A N 1
ATOM 2332 C CA . ARG A 1 294 ? -6.036 -4.194 2.983 1.00 93.19 294 ARG A CA 1
ATOM 2333 C C . ARG A 1 294 ? -5.449 -2.825 2.716 1.00 93.19 294 ARG A C 1
ATOM 2335 O O . ARG A 1 294 ? -6.131 -1.943 2.201 1.00 93.19 294 ARG A O 1
ATOM 2342 N N . THR A 1 295 ? -4.163 -2.661 2.988 1.00 90.69 295 THR A N 1
ATOM 2343 C CA . THR A 1 295 ? -3.457 -1.461 2.541 1.00 90.69 295 THR A CA 1
ATOM 2344 C C . THR A 1 295 ? -3.352 -1.466 1.019 1.00 90.69 295 THR A C 1
ATOM 2346 O O . THR A 1 295 ? -3.045 -2.488 0.383 1.00 90.69 295 THR A O 1
ATOM 2349 N N . ALA A 1 296 ? -3.661 -0.320 0.422 1.00 82.44 296 ALA A N 1
ATOM 2350 C CA . ALA A 1 296 ? -3.543 -0.106 -1.004 1.00 82.44 296 ALA A CA 1
ATOM 2351 C C . ALA A 1 296 ? -2.139 0.426 -1.302 1.00 82.44 296 ALA A C 1
ATOM 2353 O O . ALA A 1 296 ? -1.183 -0.347 -1.390 1.00 82.44 296 ALA A O 1
ATOM 2354 N N . VAL A 1 297 ? -2.000 1.732 -1.478 1.00 85.69 297 VAL A N 1
ATOM 2355 C CA . VAL A 1 297 ? -0.761 2.369 -1.918 1.00 85.69 297 VAL A CA 1
ATOM 2356 C C . VAL A 1 297 ? -0.626 3.728 -1.240 1.00 85.69 297 VAL A C 1
ATOM 2358 O O . VAL A 1 297 ? -1.624 4.321 -0.820 1.00 85.69 297 VAL A O 1
ATOM 2361 N N . THR A 1 298 ? 0.604 4.206 -1.097 1.00 88.12 298 THR A N 1
ATOM 2362 C CA . THR A 1 298 ? 0.874 5.587 -0.702 1.00 88.12 298 THR A CA 1
ATOM 2363 C C . THR A 1 298 ? 0.578 6.542 -1.846 1.00 88.12 298 THR A C 1
ATOM 2365 O O . THR A 1 298 ? 0.675 6.178 -3.023 1.00 88.12 298 THR A O 1
ATOM 2368 N N . LYS A 1 299 ? 0.214 7.781 -1.520 1.00 89.94 299 LYS A N 1
ATOM 2369 C CA . LYS A 1 299 ? -0.040 8.780 -2.554 1.00 89.94 299 LYS A CA 1
ATOM 2370 C C . LYS A 1 299 ? 1.260 9.147 -3.253 1.00 89.94 299 LYS A C 1
ATOM 2372 O O . LYS A 1 299 ? 2.298 9.378 -2.627 1.00 89.94 299 LYS A O 1
ATOM 2377 N N . ARG A 1 300 ? 1.204 9.251 -4.579 1.00 85.81 300 ARG A N 1
ATOM 2378 C CA . ARG A 1 300 ? 2.353 9.678 -5.372 1.00 85.81 300 ARG A CA 1
ATOM 2379 C C . ARG A 1 300 ? 2.819 11.065 -4.925 1.00 85.81 300 ARG A C 1
ATOM 2381 O O . ARG A 1 300 ? 2.045 12.017 -4.910 1.00 85.81 300 ARG A O 1
ATOM 2388 N N . GLY A 1 301 ? 4.108 11.177 -4.611 1.00 84.88 301 GLY A N 1
ATOM 2389 C CA . GLY A 1 301 ? 4.723 12.438 -4.189 1.00 84.88 301 GLY A CA 1
ATOM 2390 C C . GLY A 1 301 ? 4.323 12.907 -2.786 1.00 84.88 301 GLY A C 1
ATOM 2391 O O . GLY A 1 301 ? 4.801 13.954 -2.362 1.00 84.88 301 GLY A O 1
ATOM 2392 N N . ASP A 1 302 ? 3.497 12.144 -2.068 1.00 88.25 302 ASP A N 1
ATOM 2393 C CA . ASP A 1 302 ? 3.092 12.431 -0.6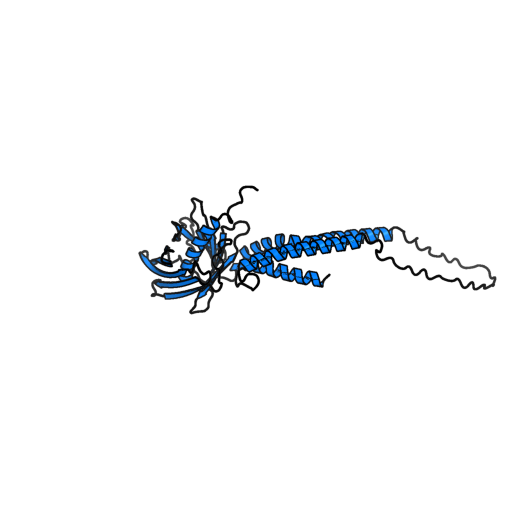95 1.00 88.25 302 ASP A CA 1
ATOM 2394 C C . ASP A 1 302 ? 3.034 11.127 0.110 1.00 88.25 302 ASP A C 1
ATOM 2396 O O . ASP A 1 302 ? 2.003 10.469 0.253 1.00 88.25 302 ASP A O 1
ATOM 2400 N N . CYS A 1 303 ? 4.191 10.739 0.635 1.00 86.81 303 CYS A N 1
ATOM 2401 C CA . CYS A 1 303 ? 4.357 9.518 1.418 1.00 86.81 303 CYS A CA 1
ATOM 2402 C C . CYS A 1 303 ? 3.654 9.576 2.786 1.00 86.81 303 CYS A C 1
ATOM 2404 O O . CYS A 1 303 ? 3.556 8.544 3.453 1.00 86.81 303 CYS A O 1
ATOM 2406 N N . ALA A 1 304 ? 3.158 10.751 3.197 1.00 91.12 304 ALA A N 1
ATOM 2407 C CA . ALA A 1 304 ? 2.397 10.920 4.424 1.00 91.12 304 ALA A CA 1
ATOM 2408 C C . ALA A 1 304 ? 0.938 10.462 4.265 1.00 91.12 304 ALA A C 1
ATOM 2410 O O . ALA A 1 304 ? 0.260 10.257 5.275 1.00 91.12 304 ALA A O 1
ATOM 2411 N N . GLN A 1 305 ? 0.476 10.219 3.033 1.00 94.00 305 GLN A N 1
ATOM 2412 C CA . GLN A 1 305 ? -0.857 9.692 2.750 1.00 94.00 305 GLN A CA 1
ATOM 2413 C C . GLN A 1 305 ? -0.816 8.210 2.367 1.00 94.00 305 GLN A C 1
ATOM 2415 O O . GLN A 1 305 ? -0.100 7.813 1.446 1.00 94.00 305 GLN A O 1
ATOM 2420 N N . LEU A 1 306 ? -1.644 7.406 3.029 1.00 94.00 306 LEU A N 1
ATOM 2421 C CA . LEU A 1 306 ? -1.812 5.977 2.779 1.00 94.00 306 LEU A CA 1
ATOM 2422 C C . LEU A 1 306 ? -3.289 5.657 2.550 1.00 94.00 306 LEU A C 1
ATOM 2424 O O . LEU A 1 306 ? -4.131 5.986 3.382 1.00 94.00 306 LEU A O 1
ATOM 2428 N N . LYS A 1 307 ? -3.600 4.981 1.442 1.00 95.12 307 LYS A N 1
ATOM 2429 C CA . LYS A 1 307 ? -4.952 4.492 1.155 1.00 95.12 307 LYS A CA 1
ATOM 2430 C C . LYS A 1 307 ? -5.135 3.062 1.674 1.00 95.12 307 LYS A C 1
ATOM 2432 O O . LYS A 1 307 ? -4.244 2.221 1.528 1.00 95.12 307 LYS A O 1
ATOM 2437 N N . VAL A 1 308 ? -6.297 2.776 2.252 1.00 95.44 308 VAL A N 1
ATOM 2438 C CA . VAL A 1 308 ? -6.683 1.479 2.827 1.00 95.44 308 VAL A CA 1
ATOM 2439 C C . VAL A 1 308 ? -8.071 1.101 2.317 1.00 95.44 308 VAL A C 1
ATOM 2441 O O . VAL A 1 308 ? -8.989 1.909 2.385 1.00 95.44 308 VAL A O 1
ATOM 2444 N N . CYS A 1 309 ? -8.236 -0.120 1.819 1.00 95.25 309 CYS A N 1
ATOM 2445 C CA . CYS A 1 309 ? -9.526 -0.647 1.381 1.00 95.25 309 CYS A CA 1
ATOM 2446 C C . CYS A 1 309 ? -10.160 -1.487 2.501 1.00 95.25 309 CYS A C 1
ATOM 2448 O O . 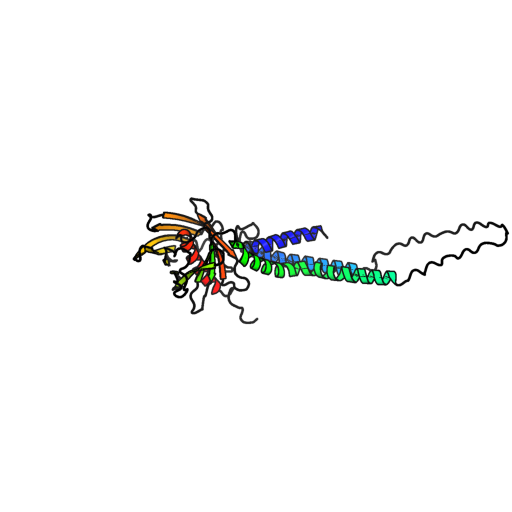CYS A 1 309 ? -9.452 -2.251 3.168 1.00 95.25 309 CYS A O 1
ATOM 2450 N N . LEU A 1 310 ? -11.469 -1.344 2.715 1.00 94.69 310 LEU A N 1
ATOM 2451 C CA . LEU A 1 310 ? -12.190 -1.852 3.887 1.00 94.69 310 LEU A CA 1
ATOM 2452 C C . LEU A 1 310 ? -13.463 -2.595 3.470 1.00 94.69 310 LEU A C 1
ATOM 2454 O O . LEU A 1 310 ? -14.214 -2.113 2.626 1.00 94.69 310 LEU A O 1
ATOM 2458 N N . ASN A 1 311 ? -13.692 -3.793 4.027 1.00 92.12 311 ASN A N 1
ATOM 2459 C CA . ASN A 1 311 ? -14.805 -4.671 3.610 1.00 92.12 311 ASN A CA 1
ATOM 2460 C C . ASN A 1 311 ? -16.145 -4.307 4.264 1.00 92.12 311 ASN A C 1
ATOM 2462 O O . ASN A 1 311 ? -17.194 -4.849 3.938 1.00 92.12 311 ASN A O 1
ATOM 2466 N N . THR A 1 312 ? -16.108 -3.428 5.252 1.00 83.25 312 THR A N 1
ATOM 2467 C CA . THR A 1 312 ? -17.240 -3.110 6.111 1.00 83.25 312 THR A CA 1
ATOM 2468 C C . THR A 1 312 ? -17.112 -1.675 6.583 1.00 83.25 312 THR A C 1
ATOM 2470 O O . THR A 1 312 ? -16.016 -1.112 6.582 1.00 83.25 312 THR A O 1
ATOM 2473 N N . SER A 1 313 ? -18.233 -1.094 6.988 1.00 71.50 313 SER A N 1
ATOM 2474 C CA . SER A 1 313 ? -18.322 0.225 7.599 1.00 71.50 313 SER A CA 1
ATOM 2475 C C . SER A 1 313 ? -18.735 0.110 9.059 1.00 71.50 313 SER A C 1
ATOM 2477 O O . SER A 1 313 ? -19.592 -0.705 9.388 1.00 71.50 313 SER A O 1
ATOM 2479 N N . ASN A 1 314 ? -18.218 0.997 9.910 1.00 67.69 314 ASN A N 1
ATOM 2480 C CA . ASN A 1 314 ? -18.679 1.196 11.289 1.00 67.69 314 ASN A CA 1
ATOM 2481 C C . ASN A 1 314 ? -18.545 -0.001 12.246 1.00 67.69 314 ASN A C 1
ATOM 2483 O O . ASN A 1 314 ? -19.339 -0.137 13.176 1.00 67.69 314 ASN A O 1
ATOM 2487 N N . GLU A 1 315 ? -17.519 -0.836 12.095 1.00 81.44 315 GLU A N 1
ATOM 2488 C CA . GLU A 1 315 ? -17.273 -1.929 13.041 1.00 81.44 315 GLU A CA 1
ATOM 2489 C C . GLU A 1 315 ? -15.969 -1.738 13.815 1.00 81.44 315 GLU A C 1
ATOM 2491 O O . GLU A 1 315 ? -14.946 -1.319 13.277 1.00 81.44 315 GLU A O 1
ATOM 2496 N N . ALA A 1 316 ? -15.965 -2.113 15.096 1.00 85.62 316 ALA A N 1
ATOM 2497 C CA . ALA A 1 316 ? -14.756 -2.060 15.918 1.00 85.62 316 ALA A CA 1
ATOM 2498 C C . ALA A 1 316 ? -13.588 -2.850 15.297 1.00 85.62 316 ALA A C 1
ATOM 2500 O O . ALA A 1 316 ? -12.434 -2.434 15.411 1.00 85.62 316 ALA A O 1
ATOM 2501 N N . ARG A 1 317 ? -13.898 -3.932 14.563 1.00 89.50 317 ARG A N 1
ATOM 2502 C CA . ARG A 1 317 ? -12.916 -4.755 13.842 1.00 89.50 317 ARG A CA 1
ATOM 2503 C C . ARG A 1 317 ? -12.139 -4.006 12.751 1.00 89.50 317 ARG A C 1
ATOM 2505 O O . ARG A 1 317 ? -11.061 -4.453 12.386 1.00 89.50 317 ARG A O 1
ATOM 2512 N N . MET A 1 318 ? -12.637 -2.872 12.249 1.00 91.12 318 MET A N 1
ATOM 2513 C CA . MET A 1 318 ? -11.903 -2.032 11.288 1.00 91.12 318 MET A CA 1
ATOM 2514 C C . MET A 1 318 ? -11.217 -0.841 11.974 1.00 91.12 318 MET A C 1
ATOM 2516 O O . MET A 1 318 ? -10.081 -0.507 11.645 1.00 91.12 318 MET A O 1
ATOM 2520 N N . LEU A 1 319 ? -11.894 -0.204 12.937 1.00 91.75 319 LEU A N 1
ATOM 2521 C CA . LEU A 1 319 ? -11.447 1.059 13.527 1.00 91.75 319 LEU A CA 1
ATOM 2522 C C . LEU A 1 319 ? -10.227 0.863 14.429 1.00 91.75 319 LEU A C 1
ATOM 2524 O O . LEU A 1 319 ? -9.314 1.685 14.390 1.00 91.75 319 LEU A O 1
ATOM 2528 N N . VAL A 1 320 ? -10.169 -0.251 15.171 1.00 94.00 320 VAL A N 1
ATOM 2529 C CA . VAL A 1 320 ? -9.008 -0.576 16.012 1.00 94.00 320 VAL A CA 1
ATOM 2530 C C . VAL A 1 320 ? -7.735 -0.726 15.166 1.00 94.00 320 VAL A C 1
ATOM 2532 O O . VAL A 1 320 ? -6.779 0.006 15.430 1.00 94.00 320 VAL A O 1
ATOM 2535 N N . PRO A 1 321 ? -7.695 -1.564 14.113 1.00 94.25 321 PRO A N 1
ATOM 2536 C CA . PRO A 1 321 ? -6.530 -1.611 13.235 1.00 94.25 321 PRO A CA 1
ATOM 2537 C C . PRO A 1 321 ? -6.222 -0.285 12.526 1.00 94.25 321 PRO A C 1
ATOM 2539 O O . PRO A 1 321 ? -5.054 0.071 12.404 1.00 94.25 321 PRO A O 1
ATOM 2542 N N . ILE A 1 322 ? -7.239 0.466 12.079 1.00 94.50 322 ILE A N 1
ATOM 2543 C CA . ILE A 1 322 ? -7.040 1.745 11.375 1.00 94.50 322 ILE A CA 1
ATOM 2544 C C . ILE A 1 322 ? -6.344 2.783 12.259 1.00 94.50 322 ILE A C 1
ATOM 2546 O O . ILE A 1 322 ? -5.417 3.445 11.792 1.00 94.50 322 ILE A O 1
ATOM 2550 N N . GLY A 1 323 ? -6.750 2.935 13.522 1.00 94.12 323 GLY A N 1
ATOM 2551 C CA . GLY A 1 323 ? -6.079 3.888 14.405 1.00 94.12 323 GLY A CA 1
ATOM 2552 C C . GLY A 1 323 ? -4.643 3.471 14.709 1.00 94.12 323 GLY A C 1
ATOM 2553 O O . GLY A 1 323 ? -3.756 4.320 14.652 1.00 94.12 323 GLY A O 1
ATOM 2554 N N . LEU A 1 324 ? -4.375 2.171 14.897 1.00 93.25 324 LEU A N 1
ATOM 2555 C CA . LEU A 1 324 ? -3.002 1.678 15.034 1.00 93.25 324 LEU A CA 1
ATOM 2556 C C . LEU A 1 324 ? -2.176 2.009 13.781 1.00 93.25 324 LEU A C 1
ATOM 2558 O O . LEU A 1 324 ? -1.087 2.571 13.880 1.00 93.25 324 LEU A O 1
ATOM 2562 N N . MET A 1 325 ? -2.712 1.729 12.592 1.00 92.56 325 MET A N 1
ATOM 2563 C CA . MET A 1 325 ? -2.067 2.079 11.328 1.00 92.56 325 MET A CA 1
ATOM 2564 C C . MET A 1 325 ? -1.790 3.577 11.197 1.00 92.56 325 MET A C 1
ATOM 2566 O O . MET A 1 325 ? -0.726 3.949 10.712 1.00 92.56 325 MET A O 1
ATOM 2570 N N . LEU A 1 326 ? -2.718 4.438 11.622 1.00 94.31 326 LEU A N 1
ATOM 2571 C CA . LEU A 1 326 ? -2.536 5.887 11.585 1.00 94.31 326 LEU A CA 1
ATOM 2572 C C . LEU A 1 326 ? -1.396 6.335 12.510 1.00 94.31 326 LEU A C 1
ATOM 2574 O O . LEU A 1 326 ? -0.628 7.214 12.127 1.00 94.31 326 LEU A O 1
ATOM 2578 N N . ILE A 1 327 ? -1.228 5.696 13.674 1.00 92.19 327 ILE A N 1
ATOM 2579 C CA . ILE A 1 327 ? -0.088 5.940 14.575 1.00 92.19 327 ILE A CA 1
ATOM 2580 C C . ILE A 1 327 ? 1.235 5.611 13.869 1.00 92.19 327 ILE A C 1
ATOM 2582 O O . ILE A 1 327 ? 2.185 6.397 13.927 1.00 92.19 327 ILE A O 1
ATOM 2586 N N . PHE A 1 328 ? 1.314 4.475 13.170 1.00 90.06 328 PHE A N 1
ATOM 2587 C CA . PHE A 1 328 ? 2.512 4.116 12.401 1.00 90.06 328 PHE A CA 1
ATOM 2588 C C . PHE A 1 328 ? 2.726 5.019 11.188 1.00 90.06 328 PHE A C 1
ATOM 2590 O O . PHE A 1 328 ? 3.858 5.416 10.921 1.00 90.06 328 PHE A O 1
ATOM 2597 N N . GLN A 1 329 ? 1.654 5.407 10.502 1.00 90.56 329 GLN A N 1
ATOM 2598 C CA . GLN A 1 329 ? 1.711 6.342 9.385 1.00 90.56 329 GLN A CA 1
ATOM 2599 C C . GLN A 1 329 ? 2.173 7.736 9.835 1.00 90.56 329 GLN A C 1
ATOM 2601 O O . GLN A 1 329 ? 2.925 8.390 9.117 1.00 90.56 329 GLN A O 1
ATOM 2606 N N . GLU A 1 330 ? 1.785 8.191 11.030 1.00 90.56 330 GLU A N 1
ATOM 2607 C CA . GLU A 1 330 ? 2.317 9.422 11.621 1.00 90.56 330 GLU A CA 1
ATOM 2608 C C . GLU A 1 330 ? 3.818 9.297 11.894 1.00 90.56 330 GLU A C 1
ATOM 2610 O O . GLU A 1 330 ? 4.584 10.164 11.476 1.00 90.56 330 GLU A O 1
ATOM 2615 N N . LYS A 1 331 ? 4.265 8.205 12.530 1.00 88.06 331 LYS A N 1
ATOM 2616 C CA . LYS A 1 331 ? 5.701 7.959 12.757 1.00 88.06 331 LYS A CA 1
ATOM 2617 C C . LYS A 1 331 ? 6.486 7.951 11.441 1.00 88.06 331 LYS A C 1
ATOM 2619 O O . LYS A 1 331 ? 7.535 8.586 11.364 1.00 88.06 331 LYS A O 1
ATOM 2624 N N . TRP A 1 332 ? 5.954 7.290 10.414 1.00 86.12 332 TRP A N 1
ATOM 2625 C CA . TRP A 1 332 ? 6.528 7.248 9.070 1.00 86.12 332 TRP A CA 1
ATOM 2626 C C . TRP A 1 332 ? 6.624 8.642 8.436 1.00 86.12 332 TRP A C 1
ATOM 2628 O O . TRP A 1 332 ? 7.697 9.038 7.981 1.00 86.12 332 TRP A O 1
ATOM 2638 N N . ALA A 1 333 ? 5.545 9.428 8.490 1.00 87.75 333 ALA A N 1
ATOM 2639 C CA . ALA A 1 333 ? 5.521 10.803 7.989 1.00 87.75 333 ALA A CA 1
ATOM 2640 C C . ALA A 1 333 ? 6.554 11.711 8.682 1.00 87.75 333 ALA A C 1
ATOM 2642 O O . ALA A 1 333 ? 7.056 12.654 8.073 1.00 87.75 333 ALA A O 1
ATOM 2643 N N . GLY A 1 334 ? 6.887 11.426 9.946 1.00 84.44 334 GLY A N 1
ATOM 2644 C CA . GLY A 1 334 ? 7.896 12.155 10.721 1.00 84.44 334 GLY A CA 1
ATOM 2645 C C . GLY A 1 334 ? 9.335 11.703 10.486 1.00 84.44 334 GLY A C 1
ATOM 2646 O O . GLY A 1 334 ? 10.265 12.384 10.923 1.00 84.44 334 GLY A O 1
ATOM 2647 N N . GLY A 1 335 ? 9.528 10.562 9.823 1.00 78.75 335 GLY A N 1
ATOM 2648 C CA . GLY A 1 335 ? 10.839 10.011 9.506 1.00 78.75 335 GLY A CA 1
ATOM 2649 C C . GLY A 1 335 ? 11.605 10.841 8.471 1.00 78.75 335 GLY A C 1
ATOM 2650 O O . GLY A 1 335 ? 11.039 11.568 7.653 1.00 78.75 335 GLY A O 1
ATOM 2651 N N . THR A 1 336 ? 12.933 10.694 8.460 1.00 59.78 336 THR A N 1
ATOM 2652 C CA . THR A 1 336 ? 13.841 11.362 7.501 1.00 59.78 336 THR A CA 1
ATOM 2653 C C . THR A 1 336 ? 13.624 10.936 6.046 1.00 59.78 336 THR A C 1
ATOM 2655 O O . THR A 1 336 ? 14.114 11.589 5.127 1.00 59.78 336 THR A O 1
ATOM 2658 N N . THR A 1 337 ? 12.896 9.845 5.837 1.00 61.03 337 THR A N 1
ATOM 2659 C CA . THR A 1 337 ? 12.548 9.244 4.548 1.00 61.03 337 THR A CA 1
ATOM 2660 C C . THR A 1 337 ? 11.348 9.904 3.875 1.00 61.03 337 THR A C 1
ATOM 2662 O O . THR A 1 337 ? 11.253 9.857 2.650 1.00 61.03 337 THR A O 1
ATOM 2665 N N . CYS A 1 338 ? 10.457 10.526 4.654 1.00 64.00 338 CYS A N 1
ATOM 2666 C CA . CYS A 1 338 ? 9.163 11.006 4.176 1.00 64.00 338 CYS A CA 1
ATOM 2667 C C . CYS A 1 338 ? 9.046 12.549 4.140 1.00 64.00 338 CYS A C 1
ATOM 2669 O O . CYS A 1 338 ? 8.148 13.117 3.519 1.00 64.00 338 CYS A O 1
ATOM 2671 N N . GLY A 1 339 ? 10.006 13.260 4.736 1.00 46.25 339 GLY A N 1
ATOM 2672 C CA . GLY A 1 339 ? 10.132 14.707 4.577 1.00 46.25 339 GLY A CA 1
ATOM 2673 C C . GLY A 1 339 ? 10.711 15.102 3.210 1.00 46.25 339 GLY A C 1
ATOM 2674 O O . GLY A 1 339 ? 11.471 14.335 2.611 1.00 46.25 339 GLY A O 1
ATOM 2675 N N . PRO A 1 340 ? 10.439 16.322 2.706 1.00 36.81 340 PRO A N 1
ATOM 2676 C CA . PRO A 1 340 ? 11.218 16.860 1.603 1.00 36.81 340 PRO A CA 1
ATOM 2677 C C . PRO A 1 340 ? 12.694 16.809 2.003 1.00 36.81 340 PRO A C 1
ATOM 2679 O O . PRO A 1 340 ? 13.080 17.371 3.033 1.00 36.81 340 PRO A O 1
ATOM 2682 N N . LYS A 1 341 ? 13.539 16.180 1.175 1.00 41.94 341 LYS A N 1
ATOM 2683 C CA . LYS A 1 341 ? 14.962 16.521 1.179 1.00 41.94 341 LYS A CA 1
ATOM 2684 C C . LYS A 1 341 ? 15.014 18.018 0.897 1.00 41.94 341 LYS A C 1
ATOM 2686 O O . LYS A 1 341 ? 14.837 18.440 -0.242 1.00 41.94 341 LYS A O 1
ATOM 2691 N N . LYS A 1 342 ? 15.153 18.834 1.944 1.00 33.41 342 LYS A N 1
ATOM 2692 C CA . LYS A 1 342 ? 15.475 20.250 1.800 1.00 33.41 342 LYS A CA 1
ATOM 2693 C C . LYS A 1 342 ? 16.768 20.296 0.991 1.00 33.41 342 LYS A C 1
ATOM 2695 O O . LYS A 1 342 ? 17.798 19.951 1.545 1.00 33.41 342 LYS A O 1
ATOM 2700 N N . GLY A 1 343 ? 16.655 20.633 -0.295 1.00 39.47 343 GLY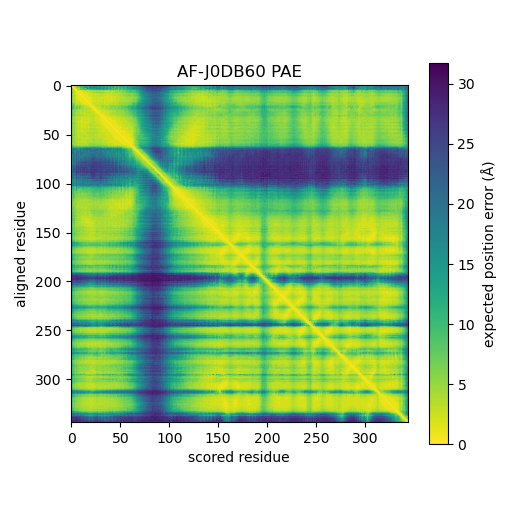 A N 1
ATOM 2701 C CA . GLY A 1 343 ? 17.736 20.950 -1.230 1.00 39.47 343 GLY A CA 1
ATOM 2702 C C . GLY A 1 343 ? 18.992 20.077 -1.146 1.00 39.47 343 GLY A C 1
ATOM 2703 O O . GLY A 1 343 ? 19.844 20.304 -0.291 1.00 39.47 343 GLY A O 1
ATOM 2704 N N . ALA A 1 344 ? 19.152 19.165 -2.102 1.00 29.38 344 ALA A N 1
ATOM 2705 C CA . ALA A 1 344 ? 20.475 18.784 -2.589 1.00 29.38 344 ALA A CA 1
ATOM 2706 C C . ALA A 1 344 ? 20.572 19.202 -4.054 1.00 29.38 344 ALA A C 1
ATOM 2708 O O . ALA A 1 344 ? 19.609 18.883 -4.793 1.00 29.38 344 ALA A O 1
#

Mean predicted aligned error: 10.25 Å

Sequence (344 aa):
MLGLDGADVAWIYYYVHAGTHPNPRIAVNATHQAWKTYSSSLYIFGFILGAYNAIFWILFFLSPYGPRRHTTQMSRKGVIVRSTSSLPEDGSQKAASWPPKSDSWPKIRRALEFALLVPMAVVLSTAPFAVPWIAMPLMQEFAWNHRCDSWPVEAVLVGRAGSNAHSTATFFFDHAEAYSFDLYDRMSLLYRYQEGDKEQPSFPMPTLQNVTYDLSTSSAVGICLFSGQKQNCLSANMDLDLDSTSYLRFEIAADLGFGVRHHVLHAIDHDWQYSDDAPSMILRDELTGESVLRTAVTKRGDCAQLKVCLNTSNEARMLVPIGLMLIFQEKWAGGTTCGPKKGA

Organism: Auricularia subglabra (strain TFB-10046 / SS5) (NCBI:txid717982)

Secondary structure (DSSP, 8-state):
-HHHHHHHHHHHHHHHHHHH--SSPPTTTSSHHHHHHHHHHHHHHHHHHHHHHHHHHHHHHH-TTS-------------------------------PPP--TTHHHHHHHHHHHHHHHHHHHHHHHHHHHHHHHHHHHHHHHHHHTTTTSSEEEEEE--TTSSSPEEEEEEETTEEEEEEEEETTTEEEEE--TT-SS--SSPPPSEEEEEEETTTTEEEEEEEETTEEEEEEEEEEEE-SSSTT-EEEEEEEE-SS-EEEEEEEESSS--S-SSS----EEEETTT--EEEEEEEEETTEEEEEEEEES-SS-HHHHHHHHHHHHHHHHHHHSTTTS-----

Solvent-accessible surface area (backbone atoms only — not comparable to full-atom values): 19453 Å² total; per-residue (Å²): 108,76,73,59,56,52,54,50,53,52,53,50,47,53,48,42,45,41,77,40,37,55,57,80,60,45,89,60,42,57,40,70,67,45,31,54,52,50,53,54,49,51,54,55,50,16,46,54,49,14,52,50,42,44,52,52,49,50,50,61,73,66,39,91,68,60,83,70,72,79,71,73,74,74,76,75,76,76,78,82,79,86,79,91,77,93,79,81,89,85,79,94,70,80,73,80,76,71,76,77,81,63,85,56,55,69,56,54,51,49,51,51,52,49,68,56,46,52,60,52,45,52,44,64,19,43,41,56,57,46,43,65,73,54,52,36,60,54,43,31,45,49,37,57,75,52,64,38,72,92,37,68,22,36,34,42,29,35,24,33,44,97,52,98,53,67,25,33,42,38,32,25,47,91,87,39,83,75,51,39,29,33,40,43,92,75,38,29,35,34,59,52,80,81,87,77,68,93,61,78,72,96,61,83,76,57,44,66,39,34,39,40,52,39,81,89,78,27,33,34,42,23,34,24,54,56,97,87,41,79,41,84,27,34,44,30,45,41,49,72,46,82,88,53,58,66,52,46,38,37,45,35,40,34,39,83,86,81,55,77,43,79,46,46,34,34,41,76,48,53,52,36,70,44,98,87,50,74,65,47,43,39,32,26,31,72,87,79,67,45,63,50,36,34,41,50,39,52,41,78,98,36,65,26,30,38,36,33,24,22,64,67,80,76,44,69,87,52,53,56,57,48,46,54,50,41,44,51,33,20,54,45,23,55,32,90,86,44,45,82,78,78,80,129

pLDDT: mean 81.36, std 15.03, range [29.38, 96.38]

Radius of gyration: 34.36 Å; Cα contacts (8 Å, |Δi|>4): 551; chains: 1; bounding box: 60×40×124 Å

Foldseek 3Di:
DVVVVVVLVVLLCCLLCCQQDVPPPDPCNLDVVSVVVSVVVLQVVLLVQLVVLLVVVVCVVPPPPPPPPPPVPPPPPDPPPDDDDDDDDDDPPPPPPDPPPDPCVVVVVVVVVCVPVVVVSNCSSCVSNCVSVVSNLVSNQVLVVCVQVVAQKKWKWFADAPDPAFTKIWMDGPNHTQWMWTQDPLFKTATDDPPDDPDDRPDDDFQWGMKGADVVQQKIWTWGQDPNDTDTFKIKHWDCPVPFQAWTWIFIWGHSVPHTDTWIKIWPRGNQADPQAQGFTFIATPVPRDTQKGWGHADRPQRSMTMMHGRDPNDPVNVVVVSVSSSSSNVVCNDPNRDPPPDD